Protein AF-A0A2Z6N8E3-F1 (afdb_monomer)

Sequence (234 aa):
MEIKRVQTLAFNQLKELPPQFIRSENEMPKNTKALEGVNVPIISLSQPHNLLVKKITQAASEWGFFVITDHNISPKLIQNLQDVGHEFFSLPQKEKEIYANDPSSGKFEGYGTKMTKNLEEKVEWLDYYFHLMSPPSKVDYEMWPKSPPSYREVVEEYNKEILSVLSNGKYKSVLHRSLVNKERKRMSWAVFITPPHEVVVGPLPQLVNDQNPARFSTKTYAEYRYRKFNKIPQ

Nearest PDB structures (foldseek):
  1gp4-assembly1_A  TM=8.091E-01  e=3.603E-14  Arabidopsis thaliana
  8x7d-assembly2_B  TM=8.117E-01  e=4.214E-08  Oryza sativa
  8cvd-assembly1_A  TM=7.728E-01  e=9.198E-07  Atropa belladonna
  8cvc-assembly1_A  TM=7.324E-01  e=2.158E-06  Atropa belladonna
  8cv9-assembly1_A  TM=7.263E-01  e=2.021E-06  Atropa belladonna

InterPro domains:
  IPR026992 Non-haem dioxygenase, N-terminal domain [PF14226] (40-146)
  IPR027443 Isopenicillin N synthase-like superfamily [G3DSA:2.60.120.330] (1-162)
  IPR027443 Isopenicillin N synthase-like superfamily [G3DSA:2.60.120.330] (163-232)
  IPR050295 Plant 2-oxoglutarate-dependent oxidoreductases [PTHR47991] (35-163)

Mean predicted aligned error: 9.45 Å

Radius of gyration: 20.99 Å; Cα contacts (8 Å, |Δi|>4): 208; chains: 1; bounding box: 50×50×55 Å

pLDDT: mean 77.93, std 15.19, range [36.28, 96.5]

Organism: Trifolium subterraneum (NCBI:txid3900)

Foldseek 3Di:
DDDDALVNVLVVPDPDDDPLQDDDPVPDCVPDDDDPPDDQAEAEPPDDPVVRVVSVLCSQQPPVDHHYPNPPDDPVVVVVVVVVVVVLVPDDPVVQCVFDADVPVPRQFGKAQANADDPVSRGHSDIDGDDDPDPCVSPDDPPDDDPDVCPVVVVVVVLPDDDCFQLLRSGDDDDDDDDDDSPDDDDDDDDDRADDQQDKTHHHPVNDDPVRHGPDDIDGNVVVVVCVRVVNDD

Structure (mmCIF, N/CA/C/O backbone):
data_AF-A0A2Z6N8E3-F1
#
_entry.id   AF-A0A2Z6N8E3-F1
#
loop_
_atom_site.group_PDB
_atom_site.id
_atom_site.type_symbol
_atom_site.label_atom_id
_atom_site.label_alt_id
_atom_site.label_comp_id
_atom_site.label_asym_id
_atom_site.label_entity_id
_atom_site.label_seq_id
_atom_site.pdbx_PDB_ins_code
_atom_site.Cartn_x
_atom_site.Cartn_y
_atom_site.Cartn_z
_atom_site.occupancy
_atom_site.B_iso_or_equiv
_atom_site.auth_seq_id
_atom_site.auth_comp_id
_atom_site.auth_asym_id
_atom_site.auth_atom_id
_atom_site.pdbx_PDB_model_num
ATOM 1 N N . MET A 1 1 ? -0.897 -9.035 -28.179 1.00 46.19 1 MET A N 1
ATOM 2 C CA . MET A 1 1 ? -0.197 -7.738 -28.303 1.00 46.19 1 MET A CA 1
ATOM 3 C C . MET A 1 1 ? 0.865 -7.708 -27.215 1.00 46.19 1 MET A C 1
ATOM 5 O O . MET A 1 1 ? 0.528 -8.008 -26.078 1.00 46.19 1 MET A O 1
ATOM 9 N N . GLU A 1 2 ? 2.129 -7.475 -27.561 1.00 58.03 2 GLU A N 1
ATOM 10 C CA . GLU A 1 2 ? 3.243 -7.482 -26.601 1.00 58.03 2 GLU A CA 1
ATOM 11 C C . GLU A 1 2 ? 3.040 -6.383 -25.542 1.00 58.03 2 GLU A C 1
ATOM 13 O O . GLU A 1 2 ? 2.781 -5.225 -25.884 1.00 58.03 2 GLU A O 1
ATOM 18 N N . ILE A 1 3 ? 3.095 -6.742 -24.256 1.00 64.69 3 ILE A N 1
ATOM 19 C CA . ILE A 1 3 ? 2.924 -5.788 -23.154 1.00 64.69 3 ILE A CA 1
ATOM 20 C C . ILE A 1 3 ? 4.196 -4.939 -23.069 1.00 64.69 3 ILE A C 1
ATOM 22 O O . ILE A 1 3 ? 5.238 -5.407 -22.619 1.00 64.69 3 ILE A O 1
ATOM 26 N N . LYS A 1 4 ? 4.121 -3.678 -23.502 1.00 81.94 4 LYS A N 1
ATOM 27 C CA . LYS A 1 4 ? 5.258 -2.750 -23.436 1.00 81.94 4 LYS A CA 1
ATOM 28 C C . LYS A 1 4 ? 5.356 -2.123 -22.046 1.00 81.94 4 LYS A C 1
ATOM 30 O O . LYS A 1 4 ? 4.419 -1.460 -21.607 1.00 81.94 4 LYS A O 1
ATOM 35 N N . ARG A 1 5 ? 6.503 -2.301 -21.386 1.00 90.94 5 ARG A N 1
ATOM 36 C CA . ARG A 1 5 ? 6.804 -1.708 -20.073 1.00 90.94 5 ARG A CA 1
ATOM 37 C C . ARG A 1 5 ? 6.962 -0.196 -20.171 1.00 90.94 5 ARG A C 1
ATOM 39 O O . ARG A 1 5 ? 7.578 0.313 -21.114 1.00 90.94 5 ARG A O 1
ATOM 46 N N . VAL A 1 6 ? 6.439 0.524 -19.183 1.00 91.12 6 VAL A N 1
ATOM 47 C CA . VAL A 1 6 ? 6.412 1.992 -19.186 1.00 91.12 6 VAL A CA 1
ATOM 48 C C . VAL A 1 6 ? 7.824 2.568 -19.131 1.00 91.12 6 VAL A C 1
ATOM 50 O O . VAL A 1 6 ? 8.114 3.544 -19.823 1.00 91.12 6 VAL A O 1
ATOM 53 N N . GLN A 1 7 ? 8.737 1.945 -18.383 1.00 89.69 7 GLN A N 1
ATOM 54 C CA . GLN A 1 7 ? 10.125 2.392 -18.327 1.00 89.69 7 GLN A CA 1
ATOM 55 C C . GLN A 1 7 ? 10.805 2.312 -19.705 1.00 89.69 7 GLN A C 1
ATOM 57 O O . GLN A 1 7 ? 11.473 3.263 -20.108 1.00 89.69 7 GLN A O 1
ATOM 62 N N . THR A 1 8 ? 10.595 1.228 -20.460 1.00 88.75 8 THR A N 1
ATOM 63 C CA . THR A 1 8 ? 11.123 1.067 -21.828 1.00 88.75 8 THR A CA 1
ATOM 64 C C . THR A 1 8 ? 10.523 2.094 -22.784 1.00 88.75 8 THR A C 1
ATOM 66 O O . THR A 1 8 ? 11.243 2.714 -23.564 1.00 88.75 8 THR A O 1
ATOM 69 N N . LEU A 1 9 ? 9.209 2.314 -22.696 1.00 89.00 9 LEU A N 1
ATOM 70 C CA . LEU A 1 9 ? 8.511 3.340 -23.468 1.00 89.00 9 LEU A CA 1
ATOM 71 C C . LEU A 1 9 ? 9.091 4.738 -23.203 1.00 89.00 9 LEU A C 1
ATOM 73 O O . LEU A 1 9 ? 9.364 5.474 -24.146 1.00 89.00 9 LEU A O 1
ATOM 77 N N . ALA A 1 10 ? 9.339 5.083 -21.939 1.00 86.75 10 ALA A N 1
ATOM 78 C CA . ALA A 1 10 ? 9.907 6.374 -21.563 1.00 86.75 10 ALA A CA 1
ATOM 79 C C . ALA A 1 10 ? 11.343 6.574 -22.085 1.00 86.75 10 ALA A C 1
ATOM 81 O O . ALA A 1 10 ? 11.691 7.675 -22.508 1.00 86.75 10 ALA A O 1
ATOM 82 N N . PHE A 1 11 ? 12.175 5.526 -22.081 1.00 82.56 11 PHE A N 1
ATOM 83 C CA . PHE A 1 11 ? 13.557 5.605 -22.569 1.00 82.56 11 PHE A CA 1
ATOM 84 C C . PHE A 1 11 ? 13.668 5.728 -24.092 1.00 82.56 11 PHE A C 1
ATO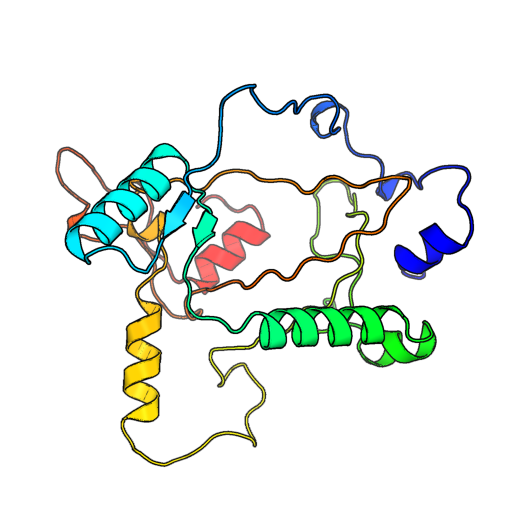M 86 O O . PHE A 1 11 ? 14.602 6.358 -24.582 1.00 82.56 11 PHE A O 1
ATOM 93 N N . ASN A 1 12 ? 12.695 5.208 -24.840 1.00 81.31 12 ASN A N 1
ATOM 94 C CA . ASN A 1 12 ? 12.674 5.273 -26.303 1.00 81.31 12 ASN A CA 1
ATOM 95 C C . ASN A 1 12 ? 12.207 6.635 -26.863 1.00 81.31 12 ASN A C 1
ATOM 97 O O . ASN A 1 12 ? 11.809 6.707 -28.022 1.00 81.31 12 ASN A O 1
ATOM 101 N N . GLN A 1 13 ? 12.244 7.705 -26.053 1.00 70.81 13 GLN A N 1
ATOM 102 C CA . GLN A 1 13 ? 11.929 9.090 -26.440 1.00 70.81 13 GLN A CA 1
ATOM 103 C C . GLN A 1 13 ? 10.622 9.223 -27.237 1.00 70.81 13 GLN A C 1
ATOM 105 O O . GLN A 1 13 ? 10.587 9.736 -28.358 1.00 70.81 13 GLN A O 1
ATOM 110 N N . LEU A 1 14 ? 9.522 8.747 -26.651 1.00 79.81 14 LEU A N 1
ATOM 111 C CA . LEU A 1 14 ? 8.193 8.915 -27.233 1.00 79.81 14 LEU A CA 1
ATOM 112 C C . LEU A 1 14 ? 7.897 10.391 -27.531 1.00 79.81 14 LEU A C 1
ATOM 114 O O . LEU A 1 14 ? 7.975 11.237 -26.642 1.00 79.81 14 LEU A O 1
ATOM 118 N N . LYS A 1 15 ? 7.491 10.676 -28.774 1.00 82.75 15 LYS A N 1
ATOM 119 C CA . LYS A 1 15 ? 6.994 12.002 -29.173 1.00 82.75 15 LYS A CA 1
ATOM 120 C C . LYS A 1 15 ? 5.613 12.289 -28.582 1.00 82.75 15 LYS A C 1
ATOM 122 O O . LYS A 1 15 ? 5.339 13.413 -28.179 1.00 82.75 15 LYS A O 1
ATOM 127 N N . GLU A 1 16 ? 4.769 11.262 -28.499 1.00 85.88 16 GLU A N 1
ATOM 128 C CA . GLU A 1 16 ? 3.404 11.343 -27.981 1.00 85.88 16 GLU A CA 1
ATOM 129 C C . GLU A 1 16 ? 3.084 10.143 -27.084 1.00 85.88 16 GLU A C 1
ATOM 131 O O . GLU A 1 16 ? 3.624 9.047 -27.261 1.00 85.88 16 GLU A O 1
ATOM 136 N N . LEU A 1 17 ? 2.201 10.357 -26.104 1.00 86.12 17 LEU A N 1
ATOM 137 C CA . LEU A 1 17 ? 1.727 9.288 -25.229 1.00 86.12 17 LEU A CA 1
ATOM 138 C C . LEU A 1 17 ? 0.749 8.383 -25.986 1.00 86.12 17 LEU A C 1
ATOM 140 O O . LEU A 1 17 ? -0.211 8.889 -26.568 1.00 86.12 17 LEU A O 1
ATOM 144 N N . PRO A 1 18 ? 0.917 7.052 -25.923 1.00 88.06 18 PRO A N 1
ATOM 145 C CA . PRO A 1 18 ? -0.060 6.138 -26.495 1.00 88.06 18 PRO A CA 1
ATOM 146 C C . PRO A 1 18 ? -1.473 6.341 -25.893 1.00 88.06 18 PRO A C 1
ATOM 148 O O . PRO A 1 18 ? -1.584 6.584 -24.683 1.00 88.06 18 PRO A O 1
ATOM 151 N N . PRO A 1 19 ? -2.562 6.208 -26.682 1.00 87.62 19 PRO A N 1
ATOM 152 C CA . PRO A 1 19 ? -3.928 6.547 -26.256 1.00 87.62 19 PRO A CA 1
ATOM 153 C C . PRO A 1 19 ? -4.421 5.841 -24.987 1.00 87.62 19 PRO A C 1
ATOM 155 O O . PRO A 1 19 ? -5.251 6.379 -24.250 1.00 87.62 19 PRO A O 1
ATOM 158 N N . GLN A 1 20 ? -3.902 4.647 -24.698 1.00 85.12 20 GLN A N 1
ATOM 159 C CA . GLN A 1 20 ? -4.238 3.879 -23.501 1.00 85.12 20 GLN A CA 1
ATOM 160 C C . GLN A 1 20 ? -3.760 4.531 -22.190 1.00 85.12 20 GLN A C 1
ATOM 162 O O . GLN A 1 20 ? -4.279 4.198 -21.128 1.00 85.12 20 GLN A O 1
ATOM 167 N N . PHE A 1 21 ? -2.813 5.475 -22.247 1.00 86.31 21 PHE A N 1
ATOM 168 C CA . PHE A 1 21 ? -2.332 6.229 -21.080 1.00 86.31 21 PHE A CA 1
ATOM 169 C C . PHE A 1 21 ? -3.010 7.599 -20.925 1.00 86.31 21 PHE A C 1
ATOM 171 O O . PHE A 1 21 ? -2.869 8.246 -19.887 1.00 86.31 21 PHE A O 1
ATOM 178 N N . ILE A 1 22 ? -3.748 8.056 -21.942 1.00 86.69 22 ILE A N 1
ATOM 179 C CA . ILE A 1 22 ? -4.433 9.352 -21.928 1.00 86.69 22 ILE A CA 1
ATOM 180 C C . ILE A 1 22 ? -5.745 9.211 -21.150 1.00 86.69 22 ILE A C 1
ATOM 182 O O . ILE A 1 22 ? -6.654 8.502 -21.586 1.00 86.69 22 ILE A O 1
ATOM 186 N N . ARG A 1 23 ? -5.833 9.876 -19.993 1.00 82.00 23 ARG A N 1
ATOM 187 C CA . ARG A 1 23 ? -7.021 9.890 -19.122 1.00 82.00 23 ARG A CA 1
ATOM 188 C C . ARG A 1 23 ? -8.091 10.858 -19.635 1.00 82.00 23 ARG A C 1
ATOM 190 O O . ARG A 1 23 ? -7.772 11.785 -20.377 1.00 82.00 23 ARG A O 1
ATOM 197 N N . SER A 1 24 ? -9.339 10.639 -19.220 1.00 79.81 24 SER A N 1
ATOM 198 C CA . SER A 1 24 ? -10.453 11.556 -19.496 1.00 79.81 24 SER A CA 1
ATOM 199 C C . SER A 1 24 ? -10.198 12.942 -18.885 1.00 79.81 24 SER A C 1
ATOM 201 O O . SER A 1 24 ? -9.437 13.069 -17.923 1.00 79.81 24 SER A O 1
ATOM 203 N N . GLU A 1 25 ? -10.842 13.989 -19.410 1.00 79.88 25 GLU A N 1
ATOM 204 C CA . GLU A 1 25 ? -10.638 15.372 -18.943 1.00 79.88 25 GLU A CA 1
ATOM 205 C C . GLU A 1 25 ? -10.852 15.533 -17.430 1.00 79.88 25 GLU A C 1
ATOM 207 O O . GLU A 1 25 ? -10.070 16.206 -16.758 1.00 79.88 25 GLU A O 1
ATOM 212 N N . ASN A 1 26 ? -11.851 14.842 -16.874 1.00 72.56 26 ASN A N 1
ATOM 213 C CA . ASN A 1 26 ? -12.184 14.884 -15.447 1.00 72.56 26 ASN A CA 1
ATOM 214 C C . ASN A 1 26 ? -11.105 14.240 -14.556 1.00 72.56 26 ASN A C 1
ATOM 216 O O . ASN A 1 26 ? -10.940 14.618 -13.394 1.00 72.56 26 ASN A O 1
ATOM 220 N N . GLU A 1 27 ? -10.333 13.298 -15.094 1.00 71.00 27 GLU A N 1
ATOM 221 C CA . GLU A 1 27 ? -9.252 12.612 -14.383 1.00 71.00 27 GLU A CA 1
ATOM 222 C C . GLU A 1 27 ? -7.886 13.294 -14.563 1.00 71.00 27 GLU A C 1
ATOM 224 O O . GLU A 1 27 ? -6.933 12.964 -13.846 1.00 71.00 27 GLU A O 1
ATOM 229 N N . MET A 1 28 ? -7.771 14.264 -15.479 1.00 71.50 28 MET A N 1
ATOM 230 C CA . MET A 1 28 ? -6.510 14.954 -15.731 1.00 71.50 28 MET A CA 1
ATOM 231 C C . MET A 1 28 ? -6.030 15.749 -14.497 1.00 71.50 28 MET A C 1
ATOM 233 O O . MET A 1 28 ? -6.831 16.380 -13.803 1.00 71.50 28 MET A O 1
ATOM 237 N N . PRO A 1 29 ? -4.704 15.811 -14.240 1.00 65.06 29 PRO A N 1
ATOM 238 C CA . PRO A 1 29 ? -4.133 16.474 -13.057 1.00 65.06 29 PRO A CA 1
ATOM 239 C C . PRO A 1 29 ? -4.477 17.959 -12.906 1.00 65.06 29 PRO A C 1
ATOM 241 O O . PRO A 1 29 ? -4.420 18.490 -11.797 1.00 65.06 29 PRO A O 1
ATOM 244 N N . LYS A 1 30 ? -4.833 18.620 -14.017 1.00 65.31 30 LYS A N 1
ATOM 245 C CA . LYS A 1 30 ? -5.139 20.057 -14.114 1.00 65.31 30 LYS A CA 1
ATOM 246 C C . LYS A 1 30 ? -6.249 20.497 -13.145 1.00 65.31 30 LYS A C 1
ATOM 248 O O . LYS A 1 30 ? -6.291 21.663 -12.769 1.00 65.31 30 LYS A O 1
ATOM 253 N N . ASN A 1 31 ? -7.077 19.552 -12.698 1.00 55.41 31 ASN A N 1
ATOM 254 C CA . ASN A 1 31 ? -8.226 19.780 -11.822 1.00 55.41 31 ASN A CA 1
ATOM 255 C C . ASN A 1 31 ? -7.915 19.583 -10.324 1.00 55.41 31 ASN A C 1
ATOM 257 O O . ASN A 1 31 ? -8.825 19.577 -9.502 1.00 55.41 31 ASN A O 1
ATOM 261 N N . THR A 1 32 ? -6.646 19.401 -9.946 1.00 62.72 32 THR A N 1
ATOM 262 C CA . THR A 1 32 ? -6.229 19.172 -8.551 1.00 62.72 32 THR A CA 1
ATOM 263 C C . THR A 1 32 ? -5.094 20.117 -8.181 1.00 62.72 32 THR A C 1
ATOM 265 O O . THR A 1 32 ? -3.927 19.823 -8.430 1.00 62.72 32 THR A O 1
ATOM 268 N N . LYS A 1 33 ? -5.434 21.263 -7.585 1.00 67.75 33 LYS A N 1
ATOM 269 C CA . LYS A 1 33 ? -4.467 22.135 -6.906 1.00 67.75 33 LYS A CA 1
ATOM 270 C C . LYS A 1 33 ? -4.522 21.861 -5.409 1.00 67.75 33 LYS A C 1
ATOM 272 O O . LYS A 1 33 ? -5.608 21.696 -4.857 1.00 67.75 33 LYS A O 1
ATOM 277 N N . ALA A 1 34 ? -3.357 21.793 -4.769 1.00 74.06 34 ALA A N 1
ATOM 278 C CA . ALA A 1 34 ? -3.298 21.794 -3.315 1.00 74.06 34 ALA A CA 1
ATOM 279 C C . ALA A 1 34 ? -3.916 23.102 -2.799 1.00 74.06 34 ALA A C 1
ATOM 281 O O . ALA A 1 34 ? -3.695 24.162 -3.386 1.00 74.06 34 ALA A O 1
ATOM 282 N N . LEU A 1 35 ? -4.707 23.012 -1.734 1.00 79.31 35 LEU A N 1
ATOM 283 C CA . LEU A 1 35 ? -5.229 24.191 -1.058 1.00 79.31 35 LEU A CA 1
ATOM 284 C C . LEU A 1 35 ? -4.086 24.824 -0.262 1.00 79.31 35 LEU A C 1
ATOM 286 O O . LEU A 1 35 ? -3.443 24.151 0.545 1.00 79.31 35 LEU A O 1
ATOM 290 N N . GLU A 1 36 ? -3.810 26.102 -0.507 1.00 83.44 36 GLU A N 1
ATOM 291 C CA . GLU A 1 36 ? -2.764 26.817 0.224 1.00 83.44 36 GLU A CA 1
ATOM 292 C C . GLU A 1 36 ? -3.061 26.830 1.729 1.00 83.44 36 GLU A C 1
ATOM 294 O O . GLU A 1 36 ? -4.202 26.991 2.157 1.00 83.44 36 GLU A O 1
ATOM 299 N N . GLY A 1 37 ? -2.025 26.608 2.541 1.00 83.50 37 GLY A N 1
ATOM 300 C CA . GLY A 1 37 ? -2.133 26.555 4.003 1.00 83.50 37 GLY A CA 1
ATOM 301 C C . GLY A 1 37 ? -2.760 25.274 4.572 1.00 83.50 37 GLY A C 1
ATOM 302 O O . GLY A 1 37 ? -2.740 25.080 5.786 1.00 83.50 37 GLY A O 1
ATOM 303 N N . VAL A 1 38 ? -3.269 24.372 3.730 1.00 85.25 38 VAL A N 1
ATOM 304 C CA . VAL A 1 38 ? -3.907 23.121 4.158 1.00 85.25 38 VAL A CA 1
ATOM 305 C C . VAL A 1 38 ? -2.886 21.987 4.114 1.00 85.25 38 VAL A C 1
ATOM 307 O O . VAL A 1 38 ? -2.550 21.472 3.049 1.00 85.25 38 VAL A O 1
ATOM 310 N N . ASN A 1 39 ? -2.404 21.578 5.288 1.00 87.56 39 ASN A N 1
ATOM 311 C CA . ASN A 1 39 ? -1.448 20.482 5.429 1.00 87.56 39 ASN A CA 1
ATOM 312 C C . ASN A 1 39 ? -2.099 19.256 6.063 1.00 87.56 39 ASN A C 1
ATOM 314 O O . ASN A 1 39 ? -2.886 19.363 7.002 1.00 87.56 39 ASN A O 1
ATOM 318 N N . VAL A 1 40 ? -1.717 18.083 5.564 1.00 91.06 40 VAL A N 1
ATOM 319 C CA . VAL A 1 40 ? -2.088 16.799 6.160 1.00 91.06 40 VAL A CA 1
ATOM 320 C C . VAL A 1 40 ? -1.540 16.732 7.599 1.00 91.06 40 VAL A C 1
ATOM 322 O O . VAL A 1 40 ? -0.402 17.158 7.819 1.00 91.06 40 VAL A O 1
ATOM 325 N N . PRO A 1 41 ? -2.295 16.197 8.579 1.00 95.25 41 PRO A N 1
ATOM 326 C CA . PRO A 1 41 ? -1.827 16.090 9.960 1.00 95.25 41 PRO A CA 1
ATOM 327 C C . PRO A 1 41 ? -0.490 15.344 10.082 1.00 95.25 41 PRO A C 1
ATOM 329 O O . PRO A 1 41 ? -0.323 14.281 9.486 1.00 95.25 41 PRO A O 1
ATOM 332 N N . ILE A 1 42 ? 0.436 15.874 10.889 1.00 96.25 42 ILE A N 1
ATOM 333 C CA . ILE A 1 42 ? 1.727 15.245 11.215 1.00 96.25 42 ILE A CA 1
ATOM 334 C C . ILE A 1 42 ? 1.686 14.773 12.671 1.00 96.25 42 ILE A C 1
ATOM 336 O O . ILE A 1 42 ? 1.401 15.555 13.581 1.00 96.25 42 ILE A O 1
ATOM 340 N N . ILE A 1 43 ? 1.945 13.486 12.898 1.00 96.19 43 ILE A N 1
ATOM 341 C CA . ILE A 1 43 ? 1.789 12.831 14.197 1.00 96.19 43 ILE A CA 1
ATOM 342 C C . ILE A 1 43 ? 3.086 12.107 14.566 1.00 96.19 43 ILE A C 1
ATOM 344 O O . ILE A 1 43 ? 3.499 11.168 13.896 1.00 96.19 43 ILE A O 1
ATOM 348 N N . SER A 1 44 ? 3.699 12.524 15.671 1.00 95.75 44 SER A N 1
ATOM 349 C CA . SER A 1 44 ? 4.859 11.853 16.264 1.00 95.75 44 SER A CA 1
ATOM 350 C C . SER A 1 44 ? 4.426 10.648 17.099 1.00 95.75 44 SER A C 1
ATOM 352 O O . SER A 1 44 ? 3.565 10.803 17.972 1.00 95.75 44 SER A O 1
ATOM 354 N N . LEU A 1 45 ? 5.038 9.476 16.879 1.00 91.31 45 LEU A N 1
ATOM 355 C CA . LEU A 1 45 ? 4.800 8.291 17.721 1.00 91.31 45 LEU A CA 1
ATOM 356 C C . LEU A 1 45 ? 5.440 8.396 19.112 1.00 91.31 45 LEU A C 1
ATOM 358 O O . LEU A 1 45 ? 5.073 7.632 19.998 1.00 91.31 45 LEU A O 1
ATOM 362 N N . SER A 1 46 ? 6.334 9.362 19.337 1.00 93.94 46 SER A N 1
ATOM 363 C CA . SER A 1 46 ? 6.963 9.602 20.645 1.00 93.94 46 SER A CA 1
ATOM 364 C C . SER A 1 46 ? 6.046 10.316 21.647 1.00 93.94 46 SER A C 1
ATOM 366 O O . SER A 1 46 ? 6.458 10.610 22.768 1.00 93.94 46 SER A O 1
ATOM 368 N N . GLN A 1 47 ? 4.810 10.647 21.261 1.00 93.69 47 GLN A N 1
ATOM 369 C CA . GLN A 1 47 ? 3.851 11.303 22.149 1.00 93.69 47 GLN A CA 1
ATOM 370 C C . GLN A 1 47 ? 3.275 10.342 23.202 1.00 93.69 47 GLN A C 1
ATOM 372 O O . GLN A 1 47 ? 3.169 9.141 22.951 1.00 93.69 47 GLN A O 1
ATOM 377 N N . PRO A 1 48 ? 2.808 10.863 24.355 1.00 96.50 48 PRO A N 1
ATOM 378 C CA . PRO A 1 48 ? 2.078 10.063 25.334 1.00 96.50 48 PRO A CA 1
ATOM 379 C C . PRO A 1 48 ? 0.877 9.343 24.709 1.00 96.50 48 PRO A C 1
ATOM 381 O O . PRO A 1 48 ? 0.156 9.920 23.891 1.00 96.50 48 PRO A O 1
ATOM 384 N N . HIS A 1 49 ? 0.636 8.097 25.125 1.00 91.81 49 HIS A N 1
ATOM 385 C CA . HIS A 1 49 ? -0.346 7.200 24.505 1.00 91.81 49 HIS A CA 1
ATOM 386 C C . HIS A 1 49 ? -1.747 7.820 24.358 1.00 91.81 49 HIS A C 1
ATOM 388 O O . HIS A 1 49 ? -2.347 7.768 23.287 1.00 91.81 49 HIS A O 1
ATOM 394 N N . ASN A 1 50 ? -2.255 8.474 25.405 1.00 94.12 50 ASN A N 1
ATOM 395 C CA . ASN A 1 50 ? -3.566 9.128 25.387 1.00 94.12 50 ASN A CA 1
ATOM 396 C C . ASN A 1 50 ? -3.665 10.240 24.324 1.00 94.12 50 ASN A C 1
ATOM 398 O O . ASN A 1 50 ? -4.689 10.376 23.650 1.00 94.12 50 ASN A O 1
ATOM 402 N N . LEU A 1 51 ? -2.601 11.026 24.152 1.00 94.00 51 LEU A N 1
ATOM 403 C CA . LEU A 1 51 ? -2.539 12.085 23.152 1.00 94.00 51 LEU A CA 1
ATOM 404 C C . LEU A 1 51 ? -2.398 11.506 21.742 1.00 94.00 51 LEU A C 1
ATOM 406 O O . LEU A 1 51 ? -3.055 11.990 20.819 1.00 94.00 51 LEU A O 1
ATOM 410 N N . LEU A 1 52 ? -1.589 10.455 21.593 1.00 92.31 52 LEU A N 1
ATOM 411 C CA . LEU A 1 52 ? -1.390 9.751 20.331 1.00 92.31 52 LEU A CA 1
ATOM 412 C C . LEU A 1 52 ? -2.711 9.174 19.806 1.00 92.31 52 LEU A C 1
ATOM 414 O O . LEU A 1 52 ? -3.104 9.477 18.679 1.00 92.31 52 LEU A O 1
ATOM 418 N N . VAL A 1 53 ? -3.444 8.431 20.645 1.00 92.56 53 VAL A N 1
ATOM 419 C CA . VAL A 1 53 ? -4.759 7.866 20.297 1.00 92.56 53 VAL A CA 1
ATOM 420 C C . VAL A 1 53 ? -5.731 8.968 19.877 1.00 92.56 53 VAL A C 1
ATOM 422 O O . VAL A 1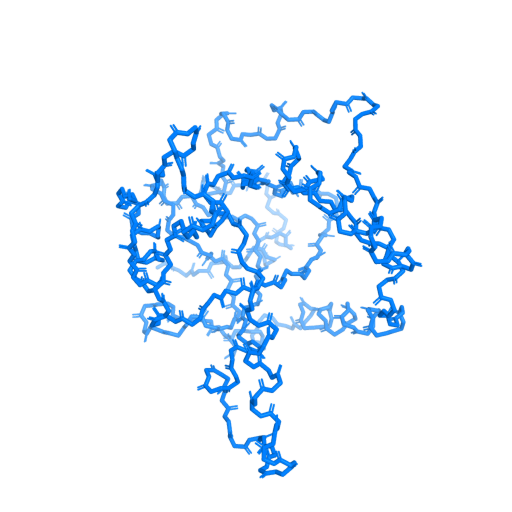 53 ? -6.401 8.836 18.851 1.00 92.56 53 VAL A O 1
ATOM 425 N N . LYS A 1 54 ? -5.779 10.088 20.612 1.00 93.81 54 LYS A N 1
ATOM 426 C CA . LYS A 1 54 ? -6.649 11.224 20.275 1.00 93.81 54 LYS A CA 1
ATOM 427 C C . LYS A 1 54 ? -6.306 11.820 18.905 1.00 93.81 54 LYS A C 1
ATOM 429 O O . LYS A 1 54 ? -7.209 12.018 18.095 1.00 93.81 54 LYS A O 1
ATOM 434 N N . LYS A 1 55 ? -5.023 12.078 18.627 1.00 94.38 55 LYS A N 1
ATOM 435 C CA . LYS A 1 55 ? -4.582 12.676 17.355 1.00 94.38 55 LYS A CA 1
ATOM 436 C C . LYS A 1 55 ? -4.793 11.749 16.164 1.00 94.38 55 LYS A C 1
ATOM 438 O O . LYS A 1 55 ? -5.266 12.214 15.131 1.00 94.38 55 LYS A O 1
ATOM 443 N N . ILE A 1 56 ? -4.493 10.457 16.310 1.00 92.25 56 ILE A N 1
ATOM 444 C CA . ILE A 1 56 ? -4.739 9.461 15.257 1.00 92.25 56 ILE A CA 1
ATOM 445 C C . ILE A 1 56 ? -6.236 9.361 14.976 1.00 92.25 56 ILE A C 1
ATOM 447 O O . ILE A 1 56 ? -6.638 9.441 13.819 1.00 92.25 56 ILE A O 1
ATOM 451 N N . THR A 1 57 ? -7.062 9.250 16.022 1.00 89.50 57 THR A N 1
ATOM 452 C CA . THR A 1 57 ? -8.525 9.181 15.880 1.00 89.50 57 THR A CA 1
ATOM 453 C C . THR A 1 57 ? -9.042 10.394 15.115 1.00 89.50 57 THR A C 1
ATOM 455 O O . THR A 1 57 ? -9.760 10.222 14.135 1.00 89.50 57 THR A O 1
ATOM 458 N N . GLN A 1 58 ? -8.630 11.602 15.517 1.00 93.19 58 GLN A N 1
ATOM 459 C CA . GLN A 1 58 ? -9.048 12.847 14.879 1.00 93.19 58 GLN A CA 1
ATOM 460 C C . GLN A 1 58 ? -8.612 12.910 13.409 1.00 93.19 58 GLN A C 1
ATOM 462 O O . GLN A 1 58 ? -9.438 13.153 12.530 1.00 93.19 58 GLN A O 1
ATOM 467 N N . ALA A 1 59 ? -7.338 12.637 13.115 1.00 93.06 59 ALA A N 1
ATOM 468 C CA . ALA A 1 59 ? -6.829 12.659 11.748 1.00 93.06 59 ALA A CA 1
ATOM 469 C C . ALA A 1 59 ? -7.515 11.606 10.861 1.00 93.06 59 ALA A C 1
ATOM 471 O O . ALA A 1 59 ? -7.939 11.912 9.748 1.00 93.06 59 ALA A O 1
ATOM 472 N N . ALA A 1 60 ? -7.706 10.383 11.360 1.00 88.94 60 ALA A N 1
ATOM 473 C CA . ALA A 1 60 ? -8.406 9.323 10.641 1.00 88.94 60 ALA A CA 1
ATOM 474 C C . ALA A 1 60 ? -9.889 9.659 10.390 1.00 88.94 60 ALA A C 1
ATOM 476 O O . ALA A 1 60 ? -10.421 9.330 9.327 1.00 88.94 60 ALA A O 1
ATOM 477 N N . SER A 1 61 ? -10.565 10.325 11.333 1.00 85.69 61 SER A N 1
ATOM 478 C CA . SER A 1 61 ? -11.975 10.713 11.188 1.00 85.69 61 SER A CA 1
ATOM 479 C C . SER A 1 61 ? -12.186 11.953 10.324 1.00 85.69 61 SER A C 1
ATOM 481 O O . SER A 1 61 ? -13.160 12.027 9.581 1.00 85.69 61 SER A O 1
ATOM 483 N N . GLU A 1 62 ? -11.298 12.941 10.400 1.00 89.94 62 GLU A N 1
ATOM 484 C CA . GLU A 1 62 ? -11.477 14.223 9.713 1.00 89.94 62 GLU A CA 1
ATOM 485 C C . GLU A 1 62 ? -10.857 14.211 8.317 1.00 89.94 62 GLU A C 1
ATOM 487 O O . GLU A 1 62 ? -11.497 14.667 7.365 1.00 89.94 62 GLU A O 1
ATOM 492 N N . TRP A 1 63 ? -9.665 13.624 8.187 1.00 89.19 63 TRP A N 1
ATOM 493 C CA . TRP A 1 63 ? -8.858 13.635 6.966 1.00 89.19 63 TRP A CA 1
ATOM 494 C C . TRP A 1 63 ? -8.814 12.284 6.261 1.00 89.19 63 TRP A C 1
ATOM 496 O O . TRP A 1 63 ? -8.819 12.234 5.035 1.00 89.19 63 TRP A O 1
ATOM 506 N N . GLY A 1 64 ? -8.739 11.185 7.016 1.00 82.88 64 GLY A N 1
ATOM 507 C CA . GLY A 1 64 ? -8.491 9.848 6.466 1.00 82.88 64 GLY A CA 1
ATOM 508 C C . GLY A 1 64 ? -7.047 9.613 5.997 1.00 82.88 64 GLY A C 1
ATOM 509 O O . GLY A 1 64 ? -6.753 8.542 5.475 1.00 82.88 64 GLY A O 1
ATOM 510 N N . PHE A 1 65 ? -6.152 10.593 6.184 1.00 86.69 65 PHE A N 1
ATOM 511 C CA . PHE A 1 65 ? -4.710 10.532 5.918 1.00 86.69 65 PHE A CA 1
ATOM 512 C C . PHE A 1 65 ? -3.944 11.337 6.973 1.00 86.69 65 PHE A C 1
ATOM 514 O O . PHE A 1 65 ? -4.438 12.351 7.465 1.00 86.69 65 PHE A O 1
ATOM 521 N N . PHE A 1 66 ? -2.728 10.898 7.289 1.00 93.38 66 PHE A N 1
ATOM 522 C CA . PHE A 1 66 ? -1.778 11.593 8.161 1.00 93.38 66 PHE A CA 1
ATOM 523 C C . PHE A 1 66 ? -0.343 11.138 7.856 1.00 93.38 66 PHE A C 1
ATOM 525 O O . PHE A 1 66 ? -0.133 10.083 7.257 1.00 93.38 66 PHE A O 1
ATOM 532 N N . VAL A 1 67 ? 0.641 11.939 8.260 1.00 92.94 67 VAL A N 1
ATOM 533 C CA . VAL A 1 67 ? 2.073 11.615 8.211 1.00 92.94 67 VAL A CA 1
ATOM 534 C C . VAL A 1 67 ? 2.531 11.218 9.608 1.00 92.94 67 VAL A C 1
ATOM 536 O O . VAL A 1 67 ? 2.183 11.881 10.584 1.00 92.94 67 VAL A O 1
ATOM 539 N N . ILE A 1 68 ? 3.326 10.154 9.704 1.00 92.56 68 ILE A N 1
ATOM 540 C CA . ILE A 1 68 ? 3.921 9.708 10.964 1.00 92.56 68 ILE A CA 1
ATOM 541 C C . ILE A 1 68 ? 5.385 10.158 11.038 1.00 92.56 68 ILE A C 1
ATOM 543 O O . ILE A 1 68 ? 6.133 9.965 10.080 1.00 92.56 68 ILE A O 1
ATOM 547 N N . THR A 1 69 ? 5.803 10.703 12.182 1.00 93.25 69 THR A N 1
ATOM 548 C CA . THR A 1 69 ? 7.212 10.963 12.529 1.00 93.25 69 THR A CA 1
ATOM 549 C C . THR A 1 69 ? 7.624 10.161 13.757 1.00 93.25 69 THR A C 1
ATOM 551 O O . THR A 1 69 ? 6.781 9.595 14.456 1.00 93.25 69 THR A O 1
ATOM 554 N N . ASP A 1 70 ? 8.931 10.099 14.019 1.00 91.62 70 ASP A N 1
ATOM 555 C CA . ASP A 1 70 ? 9.494 9.423 15.196 1.00 91.62 70 ASP A CA 1
ATOM 556 C C . ASP A 1 70 ? 9.064 7.950 15.297 1.00 91.62 70 ASP A C 1
ATOM 558 O O . ASP A 1 70 ? 8.863 7.392 16.370 1.00 91.62 70 ASP A O 1
ATOM 562 N N . HIS A 1 71 ? 8.915 7.302 14.140 1.00 89.44 71 HIS A N 1
ATOM 563 C CA . HIS A 1 71 ? 8.484 5.909 14.020 1.00 89.44 71 HIS A CA 1
ATOM 564 C C . HIS A 1 71 ? 9.587 4.894 14.363 1.00 89.44 71 HIS A C 1
ATOM 566 O O . HIS A 1 71 ? 9.381 3.694 14.213 1.00 89.44 71 HIS A O 1
ATOM 572 N N . ASN A 1 72 ? 10.767 5.359 14.788 1.00 84.69 72 ASN A N 1
ATOM 573 C CA . ASN A 1 72 ? 11.920 4.540 15.186 1.00 84.69 72 ASN A CA 1
ATOM 574 C C . ASN A 1 72 ? 12.435 3.557 14.115 1.00 84.69 72 ASN A C 1
ATOM 576 O O . ASN A 1 72 ? 13.186 2.634 14.422 1.00 84.69 72 ASN A O 1
ATOM 580 N N . ILE A 1 73 ? 12.090 3.775 12.840 1.00 79.31 73 ILE A N 1
ATOM 581 C CA . ILE A 1 73 ? 12.683 3.024 11.725 1.00 79.31 73 ILE A CA 1
ATOM 582 C C . ILE A 1 73 ? 13.989 3.717 11.360 1.00 79.31 73 ILE A C 1
ATOM 584 O O . ILE A 1 73 ? 13.996 4.914 11.070 1.00 79.31 73 ILE A O 1
ATOM 588 N N . SER A 1 74 ? 15.084 2.957 11.367 1.00 87.88 74 SER A N 1
ATOM 589 C CA . SER A 1 74 ? 16.410 3.473 11.035 1.00 87.88 74 SER A CA 1
ATOM 590 C C . SER A 1 74 ? 16.409 4.164 9.663 1.00 87.88 74 SER A C 1
ATOM 592 O O . SER A 1 74 ? 16.048 3.529 8.667 1.00 87.88 74 SER A O 1
ATOM 594 N N . PRO A 1 75 ? 16.885 5.420 9.564 1.00 84.38 75 PRO A N 1
ATOM 595 C CA . PRO A 1 75 ? 17.061 6.088 8.278 1.00 84.38 75 PRO A CA 1
ATOM 596 C C . PRO A 1 75 ? 17.962 5.295 7.325 1.00 84.38 75 PRO A C 1
ATOM 598 O O . PRO A 1 75 ? 17.705 5.250 6.126 1.00 84.38 75 PRO A O 1
ATOM 601 N N . LYS A 1 76 ? 18.975 4.594 7.859 1.00 86.00 76 LYS A N 1
ATOM 602 C CA . LYS A 1 76 ? 19.856 3.733 7.060 1.00 86.00 76 LYS A CA 1
ATOM 603 C C . LYS A 1 76 ? 19.106 2.538 6.472 1.00 86.00 76 LYS A C 1
ATOM 605 O O . LYS A 1 76 ? 19.365 2.168 5.333 1.00 86.00 76 LYS A O 1
ATOM 610 N N . LEU A 1 77 ? 18.160 1.961 7.214 1.00 78.75 77 LEU A N 1
ATOM 611 C CA . LEU A 1 77 ? 17.323 0.873 6.706 1.00 78.75 77 LEU A CA 1
ATOM 612 C C . LEU A 1 77 ? 16.395 1.358 5.583 1.00 78.75 77 LEU A C 1
ATOM 614 O O . LEU A 1 77 ? 16.275 0.682 4.566 1.00 78.75 77 LEU A O 1
ATOM 618 N N . ILE A 1 78 ? 15.787 2.540 5.740 1.00 79.62 78 ILE A N 1
ATOM 619 C CA . ILE A 1 78 ? 14.952 3.155 4.696 1.00 79.62 78 ILE A CA 1
ATOM 620 C C . ILE A 1 78 ? 15.785 3.430 3.441 1.00 79.62 78 ILE A C 1
ATOM 622 O O . ILE A 1 78 ? 15.344 3.096 2.345 1.00 79.62 78 ILE A O 1
ATOM 626 N N . GLN A 1 79 ? 16.994 3.977 3.598 1.00 86.25 79 GLN A N 1
ATOM 627 C CA . GLN A 1 79 ? 17.895 4.222 2.473 1.00 86.25 79 GLN A CA 1
ATOM 628 C C . GLN A 1 79 ? 18.254 2.919 1.754 1.00 86.25 79 GLN A C 1
ATOM 630 O O . GLN A 1 79 ? 18.089 2.831 0.546 1.00 86.25 79 GLN A O 1
ATOM 635 N N . ASN A 1 80 ? 18.641 1.875 2.491 1.00 78.31 80 ASN A N 1
ATOM 636 C CA . ASN A 1 80 ? 18.966 0.583 1.887 1.00 78.31 80 ASN A CA 1
ATOM 637 C C . ASN A 1 80 ? 17.769 -0.014 1.118 1.00 78.31 80 ASN A C 1
ATOM 639 O O . ASN A 1 80 ? 17.958 -0.567 0.041 1.00 78.31 80 ASN A O 1
ATOM 643 N N . LEU A 1 81 ? 16.539 0.110 1.641 1.00 79.12 81 LEU A N 1
ATOM 644 C CA . LEU A 1 81 ? 15.323 -0.322 0.936 1.00 79.12 81 LEU A CA 1
ATOM 645 C C . LEU A 1 81 ? 15.124 0.444 -0.381 1.00 79.12 81 LEU A C 1
ATOM 647 O O . LEU A 1 81 ? 14.699 -0.135 -1.383 1.00 79.12 81 LEU A O 1
ATOM 651 N N . GLN A 1 82 ? 15.421 1.744 -0.377 1.00 86.00 82 GLN A N 1
ATOM 652 C CA . GLN A 1 82 ? 15.361 2.566 -1.580 1.00 86.00 82 GLN A CA 1
ATOM 653 C C . GLN A 1 82 ? 16.422 2.139 -2.592 1.00 86.00 82 GLN A C 1
ATOM 655 O O . GLN A 1 82 ? 16.094 1.943 -3.763 1.00 86.00 82 GLN A O 1
ATOM 660 N N . ASP A 1 83 ? 17.657 1.939 -2.131 1.00 85.38 83 ASP A N 1
ATOM 661 C CA . ASP A 1 83 ? 18.802 1.557 -2.956 1.00 85.38 83 ASP A CA 1
ATOM 662 C C . ASP A 1 83 ? 18.531 0.237 -3.694 1.00 85.38 83 ASP A C 1
ATOM 664 O O . ASP A 1 83 ? 18.590 0.210 -4.922 1.00 85.38 83 ASP A O 1
ATOM 668 N N . VAL A 1 84 ? 18.094 -0.821 -2.996 1.00 83.69 84 VAL A N 1
ATOM 669 C CA . VAL A 1 84 ? 17.818 -2.125 -3.639 1.00 83.69 84 VAL A CA 1
ATOM 670 C C . VAL A 1 84 ? 16.666 -2.066 -4.648 1.00 83.69 84 VAL A C 1
ATOM 672 O O . VAL A 1 84 ? 16.685 -2.756 -5.668 1.00 83.69 84 VAL A O 1
ATOM 675 N N . GLY A 1 85 ? 15.657 -1.219 -4.412 1.00 82.94 85 GLY A N 1
ATOM 676 C CA . GLY A 1 85 ? 14.596 -0.996 -5.395 1.00 82.94 85 GLY A CA 1
ATOM 677 C C . GLY A 1 85 ? 15.121 -0.259 -6.628 1.00 82.94 85 GLY A C 1
ATOM 678 O O . GLY A 1 85 ? 14.825 -0.648 -7.759 1.00 82.94 85 GLY A O 1
ATOM 679 N N . HIS A 1 86 ? 15.949 0.768 -6.432 1.00 89.31 86 HIS A N 1
ATOM 680 C CA . HIS A 1 86 ? 16.608 1.471 -7.531 1.00 89.31 86 HIS A CA 1
ATOM 681 C C . HIS A 1 86 ? 17.516 0.550 -8.349 1.00 89.31 86 HIS A C 1
ATOM 683 O O . HIS A 1 86 ? 17.469 0.609 -9.580 1.00 89.31 86 HIS A O 1
ATOM 689 N N . GLU A 1 87 ? 18.278 -0.321 -7.692 1.00 89.75 87 GLU A N 1
ATOM 690 C CA . GLU A 1 87 ? 19.116 -1.335 -8.331 1.00 89.75 87 GLU A CA 1
ATOM 691 C C . GLU A 1 87 ? 18.276 -2.285 -9.192 1.00 89.75 87 GLU A C 1
ATOM 693 O O . GLU A 1 87 ? 18.530 -2.390 -10.393 1.00 89.75 87 GLU A O 1
ATOM 698 N N . PHE A 1 88 ? 17.210 -2.882 -8.640 1.00 90.88 88 PHE A N 1
ATOM 699 C CA . PHE A 1 88 ? 16.328 -3.783 -9.392 1.00 90.88 88 PHE A CA 1
ATOM 700 C C . PHE A 1 88 ? 15.753 -3.122 -10.652 1.00 90.88 88 PHE A C 1
ATOM 702 O O . PHE A 1 88 ? 15.815 -3.679 -11.748 1.00 90.88 88 PHE A O 1
ATOM 709 N N . PHE A 1 89 ? 15.211 -1.906 -10.530 1.00 90.81 89 PHE A N 1
ATOM 710 C CA . PHE A 1 89 ? 14.626 -1.201 -11.675 1.00 90.81 89 PHE A CA 1
ATOM 711 C C . PHE A 1 89 ? 15.673 -0.656 -12.660 1.00 90.81 89 PHE A C 1
ATOM 713 O O . PHE A 1 89 ? 15.292 -0.189 -13.737 1.00 90.81 89 PHE A O 1
ATOM 720 N N . SER A 1 90 ? 16.963 -0.718 -12.326 1.00 91.56 90 SER A N 1
ATOM 721 C CA . SER A 1 90 ? 18.070 -0.367 -13.223 1.00 91.56 90 SER A CA 1
ATOM 722 C C . SER A 1 90 ? 18.625 -1.571 -13.993 1.00 91.56 90 SER A C 1
ATOM 724 O O . SER A 1 90 ? 19.374 -1.370 -14.948 1.00 91.56 90 SER A O 1
ATOM 726 N N . LEU A 1 91 ? 18.234 -2.801 -13.631 1.00 90.00 91 LEU A N 1
ATOM 727 C CA . LEU A 1 91 ? 18.622 -4.018 -14.348 1.00 90.00 91 LEU A CA 1
ATOM 728 C C . LEU A 1 91 ? 18.148 -4.005 -15.817 1.00 90.00 91 LEU A C 1
ATOM 730 O O . LEU A 1 91 ? 17.108 -3.408 -16.138 1.00 90.00 91 LEU A O 1
ATOM 734 N N . PRO A 1 92 ? 18.851 -4.717 -16.722 1.00 93.12 92 PRO A N 1
ATOM 735 C CA . PRO A 1 92 ? 18.393 -4.938 -18.088 1.00 93.12 92 PRO A CA 1
ATOM 736 C C . PRO A 1 92 ? 16.973 -5.509 -18.148 1.00 93.12 92 PRO A C 1
ATOM 738 O O . PRO A 1 92 ? 16.565 -6.327 -17.324 1.00 93.12 92 PRO A O 1
ATOM 741 N N . GLN A 1 93 ? 16.208 -5.120 -19.176 1.00 91.88 93 GLN A N 1
ATOM 742 C CA . GLN A 1 93 ? 14.798 -5.513 -19.288 1.00 91.88 93 GLN A CA 1
ATOM 743 C C . GLN A 1 93 ? 14.604 -7.033 -19.223 1.00 91.88 93 GLN A C 1
ATOM 745 O O . GLN A 1 93 ? 13.729 -7.501 -18.503 1.00 91.88 93 GLN A O 1
ATOM 750 N N . LYS A 1 94 ? 15.457 -7.796 -19.917 1.00 91.56 94 LYS A N 1
ATOM 751 C CA . LYS A 1 94 ? 15.397 -9.265 -19.948 1.00 91.56 94 LYS A CA 1
ATOM 752 C C . LYS A 1 94 ? 15.513 -9.901 -18.558 1.00 91.56 94 LYS A C 1
ATOM 754 O O . LYS A 1 94 ? 14.862 -10.907 -18.319 1.00 91.56 94 LYS A O 1
ATOM 759 N N . GLU A 1 95 ? 16.289 -9.311 -17.651 1.00 90.19 95 GLU A N 1
ATOM 760 C CA . GLU A 1 95 ? 16.473 -9.829 -16.290 1.00 90.19 95 GLU A CA 1
ATOM 761 C C . GLU A 1 95 ? 15.247 -9.557 -15.413 1.00 90.19 95 GLU A C 1
ATOM 763 O O . GLU A 1 95 ? 14.812 -10.429 -14.665 1.00 90.19 95 GLU A O 1
ATOM 768 N N . LYS A 1 96 ? 14.618 -8.384 -15.561 1.00 92.62 96 LYS A N 1
ATOM 769 C CA . LYS A 1 96 ? 13.374 -8.061 -14.843 1.00 92.62 96 LYS A CA 1
ATOM 770 C C . LYS A 1 96 ? 12.195 -8.930 -15.295 1.00 92.62 96 LYS A C 1
ATOM 772 O O . LYS A 1 96 ? 11.357 -9.290 -14.472 1.00 92.62 96 LYS A O 1
ATOM 777 N N . GLU A 1 97 ? 12.125 -9.283 -16.583 1.00 92.62 97 GLU A N 1
ATOM 778 C CA . GLU A 1 97 ? 11.042 -10.118 -17.136 1.00 92.62 97 GLU A CA 1
ATOM 779 C C . GLU A 1 97 ? 11.019 -11.549 -16.574 1.00 92.62 97 GLU A C 1
ATOM 781 O O . GLU A 1 97 ? 9.963 -12.178 -16.579 1.00 92.62 97 GLU A O 1
ATOM 786 N N . ILE A 1 98 ? 12.124 -12.047 -16.007 1.00 90.56 98 ILE A N 1
ATOM 787 C CA . ILE A 1 98 ? 12.152 -13.339 -15.293 1.00 90.56 98 ILE A CA 1
ATOM 788 C C . ILE A 1 98 ? 11.137 -13.342 -14.135 1.00 90.56 98 ILE A C 1
ATOM 790 O O . ILE A 1 98 ? 10.508 -14.357 -13.837 1.00 90.56 98 ILE A O 1
ATOM 794 N N . TYR A 1 99 ? 10.917 -12.176 -13.525 1.00 88.81 99 TYR A N 1
ATOM 795 C CA . TYR A 1 99 ? 9.992 -11.986 -12.412 1.00 88.81 99 TYR A CA 1
ATOM 796 C C . TYR A 1 99 ? 8.604 -11.527 -12.857 1.00 88.81 99 TYR A C 1
ATOM 798 O O . TYR A 1 99 ? 7.812 -11.116 -12.011 1.00 88.81 99 TYR A O 1
ATOM 806 N N . ALA A 1 100 ? 8.287 -11.549 -14.155 1.00 91.75 100 ALA A N 1
ATOM 807 C CA . ALA A 1 100 ? 7.004 -11.062 -14.641 1.00 91.75 100 ALA A CA 1
ATOM 808 C C . ALA A 1 100 ? 5.834 -11.802 -13.977 1.00 91.75 100 ALA A C 1
ATOM 810 O O . ALA A 1 100 ? 5.838 -13.035 -13.837 1.00 91.75 100 ALA A O 1
ATOM 811 N N . ASN A 1 101 ? 4.834 -11.029 -13.558 1.00 89.88 101 ASN A N 1
ATOM 812 C CA . ASN A 1 101 ? 3.564 -11.583 -13.121 1.00 89.88 101 ASN A CA 1
ATOM 813 C C . ASN A 1 101 ? 2.731 -12.040 -14.327 1.00 89.88 101 ASN A C 1
ATOM 815 O O . ASN A 1 101 ? 2.918 -11.576 -15.452 1.00 89.88 101 ASN A O 1
ATOM 819 N N . ASP A 1 102 ? 1.805 -12.959 -14.079 1.00 86.50 102 ASP A N 1
ATOM 820 C CA . ASP A 1 102 ? 0.817 -13.401 -15.055 1.00 86.50 102 ASP A CA 1
ATOM 821 C C . ASP A 1 102 ? -0.546 -13.570 -14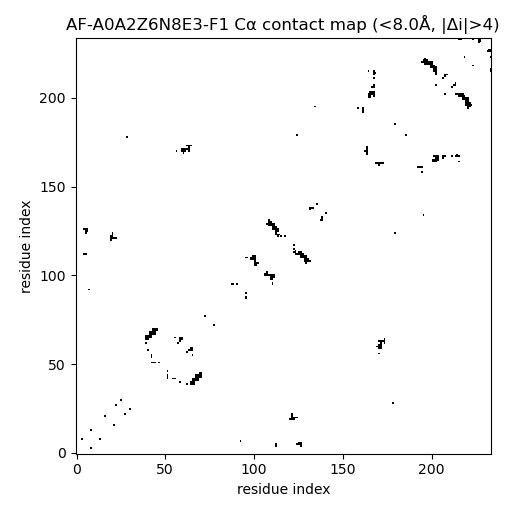.367 1.00 86.50 102 ASP A C 1
ATOM 823 O O . ASP A 1 102 ? -0.923 -14.660 -13.927 1.00 86.50 102 ASP A O 1
ATOM 827 N N . PRO A 1 103 ? -1.328 -12.481 -14.277 1.00 80.06 103 PRO A N 1
ATOM 828 C CA . PRO A 1 103 ? -2.659 -12.535 -13.692 1.00 80.06 103 PRO A CA 1
ATOM 829 C C . PRO A 1 103 ? -3.614 -13.501 -14.409 1.00 80.06 103 PRO A C 1
ATOM 831 O O . PRO A 1 103 ? -4.619 -13.884 -13.815 1.00 80.06 103 PRO A O 1
ATOM 834 N N . SER A 1 104 ? -3.345 -13.881 -15.668 1.00 79.50 104 SER A N 1
ATOM 835 C CA . SER A 1 104 ? -4.211 -14.792 -16.427 1.00 79.50 104 SER A CA 1
ATOM 836 C C . SER A 1 104 ? -4.060 -16.252 -15.997 1.00 79.50 104 SER A C 1
ATOM 838 O O . SER A 1 104 ? -5.047 -16.984 -16.005 1.00 79.50 104 SER A O 1
ATOM 840 N N . SER A 1 105 ? -2.871 -16.643 -15.529 1.00 81.31 105 SER A N 1
ATOM 841 C CA . SER A 1 105 ? -2.612 -17.941 -14.890 1.00 81.31 105 SER A CA 1
ATOM 842 C C . SER A 1 105 ? -2.784 -17.920 -13.367 1.00 81.31 105 SER A C 1
ATOM 844 O O . SER A 1 105 ? -2.593 -18.938 -12.709 1.00 81.31 105 SER A O 1
ATOM 846 N N . GLY A 1 106 ? -3.157 -16.773 -12.786 1.00 78.56 106 GLY A N 1
ATOM 847 C CA . GLY A 1 106 ? -3.296 -16.600 -11.338 1.00 78.56 106 GLY A CA 1
ATOM 848 C C . GLY A 1 106 ? -1.997 -16.225 -10.613 1.00 78.56 106 GLY A C 1
ATOM 849 O O . GLY A 1 106 ? -1.991 -16.125 -9.386 1.00 78.56 106 GLY A O 1
ATOM 850 N N . LYS A 1 107 ? -0.903 -15.962 -11.339 1.00 81.94 107 LYS A N 1
ATOM 851 C CA . LYS A 1 107 ? 0.362 -15.459 -10.784 1.00 81.94 107 LYS A CA 1
ATOM 852 C C . LYS A 1 107 ? 0.294 -13.937 -10.614 1.00 81.94 107 LYS A C 1
ATOM 854 O O . LYS A 1 107 ? 0.672 -13.184 -11.508 1.00 81.94 107 LYS A O 1
ATOM 859 N N . PHE A 1 108 ? -0.209 -13.464 -9.475 1.00 82.81 108 PHE A N 1
ATOM 860 C CA . PHE A 1 108 ? -0.425 -12.025 -9.238 1.00 82.81 108 PHE A CA 1
ATOM 861 C C . PHE A 1 108 ? 0.810 -11.268 -8.712 1.00 82.81 108 PHE A C 1
ATOM 863 O O . PHE A 1 108 ? 0.905 -10.053 -8.902 1.00 82.81 108 PHE A O 1
ATOM 870 N N . GLU A 1 109 ? 1.749 -11.963 -8.071 1.00 85.69 109 GLU A N 1
ATOM 871 C CA . GLU A 1 109 ? 3.009 -11.394 -7.577 1.00 85.69 109 GLU A CA 1
ATOM 872 C C . GLU A 1 109 ? 4.074 -11.323 -8.677 1.00 85.69 109 GLU A C 1
ATOM 874 O O . GLU A 1 109 ? 4.098 -12.144 -9.597 1.00 85.69 109 GLU A O 1
ATOM 879 N N . GLY A 1 110 ? 4.956 -10.331 -8.574 1.00 90.12 110 GLY A N 1
ATOM 880 C CA . GLY A 1 110 ? 6.071 -10.099 -9.484 1.00 90.12 110 GLY A CA 1
ATOM 881 C C . GLY A 1 110 ? 6.054 -8.728 -10.160 1.00 90.12 110 GLY A C 1
ATOM 882 O O . GLY A 1 110 ? 5.332 -7.804 -9.768 1.00 90.12 110 GLY A O 1
ATOM 883 N N . TYR A 1 111 ? 6.884 -8.612 -11.194 1.00 92.50 111 TYR A N 1
ATOM 884 C CA . TYR A 1 111 ? 7.090 -7.416 -11.999 1.00 92.50 111 TYR A CA 1
ATOM 885 C C . TYR A 1 111 ? 5.951 -7.205 -13.010 1.00 92.50 111 TYR A C 1
ATOM 887 O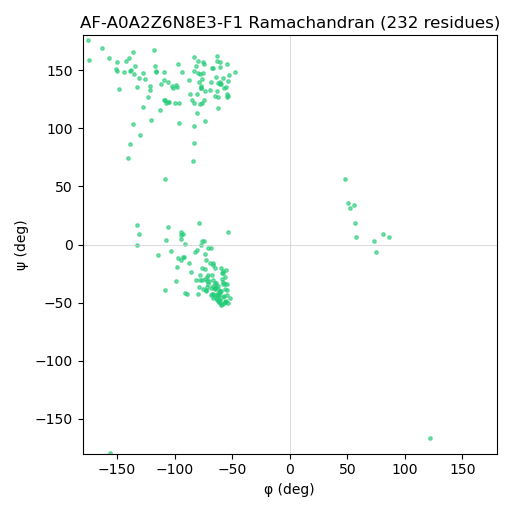 O . TYR A 1 111 ? 5.695 -8.022 -13.900 1.00 92.50 111 TYR A O 1
ATOM 895 N N . GLY A 1 112 ? 5.277 -6.065 -12.908 1.00 91.25 112 GLY A N 1
ATOM 896 C CA . GLY A 1 112 ? 4.072 -5.735 -13.662 1.00 91.25 112 GLY A CA 1
ATOM 897 C C . GLY A 1 112 ? 4.083 -4.310 -14.216 1.00 91.25 112 GLY A C 1
ATOM 898 O O . GLY A 1 112 ? 4.889 -3.470 -13.831 1.00 91.25 112 GLY A O 1
ATOM 899 N N . THR A 1 113 ? 3.174 -4.038 -15.153 1.00 88.19 113 THR A N 1
ATOM 900 C CA . THR A 1 113 ? 2.912 -2.685 -15.699 1.00 88.19 113 THR A CA 1
ATOM 901 C C . THR A 1 113 ? 1.407 -2.364 -15.755 1.00 88.19 113 THR A C 1
ATOM 903 O O . THR A 1 113 ? 0.986 -1.282 -16.146 1.00 88.19 113 THR A O 1
ATOM 906 N N . LYS A 1 114 ? 0.557 -3.315 -15.336 1.00 82.44 114 LYS A N 1
ATOM 907 C CA . LYS A 1 114 ? -0.903 -3.181 -15.304 1.00 82.44 114 LYS A CA 1
ATOM 908 C C . LYS A 1 114 ? -1.465 -3.726 -13.989 1.00 82.44 114 LYS A C 1
ATOM 910 O O . LYS A 1 114 ? -1.551 -4.936 -13.817 1.00 82.44 114 LYS A O 1
ATOM 915 N N . MET A 1 115 ? -1.838 -2.830 -13.074 1.00 67.44 115 MET A N 1
ATOM 916 C CA . MET A 1 115 ? -2.340 -3.188 -11.737 1.00 67.44 115 MET A CA 1
ATOM 917 C C . MET A 1 115 ? -3.830 -3.571 -11.738 1.00 67.44 115 MET A C 1
ATOM 919 O O . MET A 1 115 ? -4.256 -4.376 -10.912 1.00 67.44 115 MET A O 1
ATOM 923 N N . THR A 1 116 ? -4.643 -3.007 -12.641 1.00 59.19 116 THR A N 1
ATOM 924 C CA . THR A 1 116 ? -6.108 -3.182 -12.632 1.00 59.19 116 THR A CA 1
ATOM 925 C C . THR A 1 116 ? -6.721 -3.307 -14.031 1.00 59.19 116 THR A C 1
ATOM 927 O O . THR A 1 116 ? -6.171 -2.867 -15.044 1.00 59.19 116 THR A O 1
ATOM 930 N N . LYS A 1 117 ? -7.916 -3.911 -14.091 1.00 55.12 117 LYS A N 1
ATOM 931 C CA . LYS A 1 117 ? -8.849 -3.760 -15.215 1.00 55.12 117 LYS A CA 1
ATOM 932 C C . LYS A 1 117 ? -9.644 -2.467 -14.995 1.00 55.12 117 LYS A C 1
ATOM 934 O O . LYS A 1 117 ? -10.560 -2.441 -14.177 1.00 55.12 117 LYS A O 1
ATOM 939 N N . ASN A 1 118 ? -9.288 -1.390 -15.690 1.00 53.56 118 ASN A N 1
ATOM 940 C CA . ASN A 1 118 ? -10.154 -0.212 -15.783 1.00 53.56 118 ASN A CA 1
ATOM 941 C C . ASN A 1 118 ? -11.250 -0.470 -16.835 1.00 53.56 118 ASN A C 1
ATOM 943 O O . ASN A 1 118 ? -11.004 -1.180 -17.808 1.00 53.56 118 ASN A O 1
ATOM 947 N N . LEU A 1 119 ? -12.449 0.097 -16.637 1.00 50.94 119 LEU A N 1
ATOM 948 C CA . LEU A 1 119 ? -13.613 -0.092 -17.529 1.00 50.94 119 LEU A CA 1
ATOM 949 C C . LEU A 1 119 ? -13.341 0.348 -18.977 1.00 50.94 119 LEU A C 1
ATOM 951 O O . LEU A 1 119 ? -13.981 -0.145 -19.892 1.00 50.94 119 LEU A O 1
ATOM 955 N N . GLU A 1 120 ? -12.382 1.253 -19.168 1.00 59.00 120 GLU A N 1
ATOM 956 C CA . GLU A 1 120 ? -12.039 1.864 -20.456 1.00 59.00 120 GLU A CA 1
ATOM 957 C C . GLU A 1 120 ? -10.726 1.325 -21.047 1.00 59.00 120 GLU A C 1
ATOM 959 O O . GLU A 1 120 ? -10.106 1.982 -21.879 1.00 59.00 120 GLU A O 1
ATOM 964 N N . GLU A 1 121 ? -10.213 0.200 -20.534 1.00 65.88 121 GLU A N 1
ATOM 965 C CA . GLU A 1 121 ? -8.905 -0.369 -20.913 1.00 65.88 121 GLU A CA 1
ATOM 966 C C . GLU A 1 121 ? -7.697 0.570 -20.705 1.00 65.88 121 GLU A C 1
ATOM 968 O O . GLU A 1 121 ? -6.564 0.221 -21.043 1.00 65.88 121 GLU A O 1
ATOM 973 N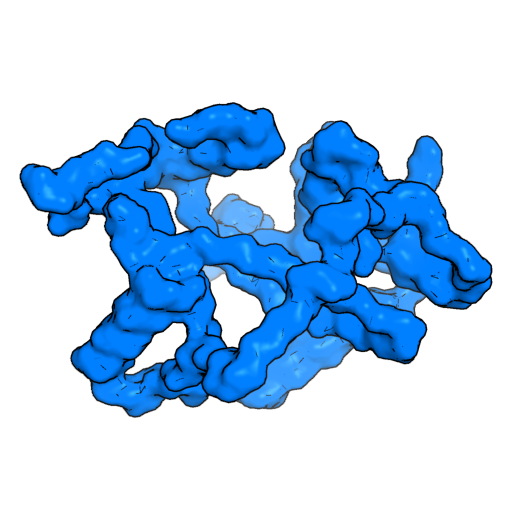 N . LYS A 1 122 ? -7.911 1.738 -20.085 1.00 74.94 122 LYS A N 1
ATOM 974 C CA . LYS A 1 122 ? -6.860 2.684 -19.711 1.00 74.94 122 LYS A CA 1
ATOM 975 C C . LYS A 1 122 ? -5.913 2.050 -18.708 1.00 74.94 122 LYS A C 1
ATOM 977 O O . LYS A 1 122 ? -6.344 1.398 -17.755 1.00 74.94 122 LYS A O 1
ATOM 982 N N . VAL A 1 123 ? -4.625 2.297 -18.891 1.00 80.88 123 VAL A N 1
ATOM 983 C CA . VAL A 1 123 ? -3.559 1.772 -18.035 1.00 80.88 123 VAL A CA 1
ATOM 984 C C . VAL A 1 123 ? -2.817 2.905 -17.342 1.00 80.88 123 VAL A C 1
ATOM 986 O O . VAL A 1 123 ? -2.825 4.063 -17.772 1.00 80.88 123 VAL A O 1
ATOM 989 N N . GLU A 1 124 ? -2.240 2.609 -16.188 1.00 85.50 124 GLU A N 1
ATOM 990 C CA . GLU A 1 124 ? -1.418 3.555 -15.450 1.00 85.50 124 GLU A CA 1
ATOM 991 C C . GLU A 1 124 ? -0.039 3.714 -16.107 1.00 85.50 124 GLU A C 1
ATOM 993 O O . GLU A 1 124 ? 0.517 2.775 -16.666 1.00 85.50 124 GLU A O 1
ATOM 998 N N . TRP A 1 125 ? 0.540 4.913 -16.016 1.00 89.00 125 TRP A N 1
ATOM 999 C CA . TRP A 1 125 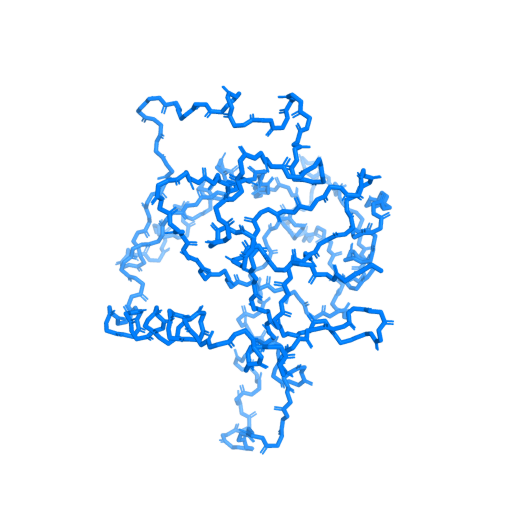? 1.926 5.155 -16.423 1.00 89.00 125 TRP A CA 1
ATOM 1000 C C . TRP A 1 125 ? 2.871 4.786 -15.273 1.00 89.00 125 TRP A C 1
ATOM 1002 O O . TRP A 1 125 ? 3.411 5.654 -14.585 1.00 89.00 125 TRP A O 1
ATOM 1012 N N . LEU A 1 126 ? 3.003 3.485 -15.015 1.00 91.19 126 LEU A N 1
ATOM 1013 C CA . LEU A 1 126 ? 3.875 2.934 -13.984 1.00 91.19 126 LEU A CA 1
ATOM 1014 C C . LEU A 1 126 ? 4.360 1.535 -14.361 1.00 91.19 126 LEU A C 1
ATOM 1016 O O . LEU A 1 126 ? 3.648 0.771 -15.003 1.00 91.19 126 LEU A O 1
ATOM 1020 N N . ASP A 1 127 ? 5.543 1.187 -13.874 1.00 92.38 127 ASP A N 1
ATOM 1021 C CA . ASP A 1 127 ? 5.935 -0.203 -13.674 1.00 92.38 127 ASP A CA 1
ATOM 1022 C C . ASP A 1 127 ? 5.978 -0.457 -12.164 1.00 92.38 127 ASP A C 1
ATOM 1024 O O . ASP A 1 127 ? 6.261 0.457 -11.385 1.00 92.38 127 ASP A O 1
ATOM 1028 N N . TYR A 1 128 ? 5.681 -1.681 -11.739 1.00 92.06 128 TYR A N 1
ATOM 1029 C CA . TYR A 1 128 ? 5.638 -2.050 -10.329 1.00 92.06 128 TYR A CA 1
ATOM 1030 C C . TYR A 1 128 ? 6.243 -3.424 -10.093 1.00 92.06 128 TYR A C 1
ATOM 1032 O O . TYR A 1 128 ? 6.331 -4.252 -10.997 1.00 92.06 128 TYR A O 1
ATOM 1040 N N . TYR A 1 129 ? 6.608 -3.669 -8.843 1.00 87.94 129 TYR A N 1
ATOM 1041 C CA . TYR A 1 129 ? 6.846 -5.002 -8.325 1.00 87.94 129 TYR A CA 1
ATOM 1042 C C . TYR A 1 129 ? 5.920 -5.189 -7.126 1.00 87.94 129 TYR A C 1
ATOM 1044 O O . TYR A 1 129 ? 5.885 -4.336 -6.239 1.00 87.94 129 TYR A O 1
ATOM 1052 N N . PHE A 1 130 ? 5.128 -6.256 -7.126 1.00 88.69 130 PHE A N 1
ATOM 1053 C CA . PHE A 1 130 ? 4.196 -6.561 -6.043 1.00 88.69 130 PHE A CA 1
ATOM 1054 C C . PHE A 1 130 ? 4.512 -7.929 -5.462 1.00 88.69 130 PHE A C 1
ATOM 1056 O O . PHE A 1 130 ? 4.664 -8.888 -6.211 1.00 88.69 130 PHE A O 1
ATOM 1063 N N . HIS A 1 131 ? 4.569 -8.022 -4.140 1.00 78.62 131 HIS A N 1
ATOM 1064 C CA . HIS A 1 131 ? 4.660 -9.295 -3.444 1.00 78.62 131 HIS A CA 1
ATOM 1065 C C . HIS A 1 131 ? 3.985 -9.208 -2.075 1.00 78.62 131 HIS A C 1
ATOM 1067 O O . HIS A 1 131 ? 3.823 -8.125 -1.503 1.00 78.62 131 HIS A O 1
ATOM 1073 N N . LEU A 1 132 ? 3.581 -10.357 -1.554 1.00 78.62 132 LEU A N 1
ATOM 1074 C CA . LEU A 1 132 ? 3.094 -10.521 -0.201 1.00 78.62 132 LEU A CA 1
ATOM 1075 C C . LEU A 1 132 ? 4.290 -10.577 0.749 1.00 78.62 132 LEU A C 1
ATOM 1077 O O . LEU A 1 132 ? 5.332 -11.163 0.465 1.00 78.62 132 LEU A O 1
ATOM 1081 N N . MET A 1 133 ? 4.140 -9.925 1.895 1.00 67.31 133 MET A N 1
ATOM 1082 C CA . MET A 1 133 ? 5.118 -9.968 2.989 1.00 67.31 133 MET A CA 1
ATOM 1083 C C . MET A 1 133 ? 4.537 -10.651 4.236 1.00 67.31 133 MET A C 1
ATOM 1085 O O . MET A 1 133 ? 5.257 -10.877 5.202 1.00 67.31 133 MET A O 1
ATOM 1089 N N . SER A 1 134 ? 3.221 -10.923 4.235 1.00 55.81 134 SER A N 1
ATOM 1090 C CA . SER A 1 134 ? 2.415 -11.420 5.361 1.00 55.81 134 SER A CA 1
ATOM 1091 C C . SER A 1 134 ? 0.965 -11.741 4.887 1.00 55.81 134 SER A C 1
ATOM 1093 O O . SER A 1 134 ? 0.547 -11.177 3.873 1.00 55.81 134 SER A O 1
ATOM 1095 N N . PRO A 1 135 ? 0.160 -12.589 5.572 1.00 55.69 135 PRO A N 1
ATOM 1096 C CA . PRO A 1 135 ? 0.588 -13.487 6.618 1.00 55.69 135 PRO A CA 1
ATOM 1097 C C . PRO A 1 135 ? 1.487 -14.532 5.999 1.00 55.69 135 PRO A C 1
ATOM 1099 O O . PRO A 1 135 ? 1.358 -14.850 4.813 1.00 55.69 135 PRO A O 1
ATOM 1102 N N . PRO A 1 136 ? 2.413 -15.067 6.771 1.00 52.00 136 PRO A N 1
ATOM 1103 C CA . PRO A 1 136 ? 3.565 -15.585 6.094 1.00 52.00 136 PRO A CA 1
ATOM 1104 C C . PRO A 1 136 ? 3.249 -17.008 5.557 1.00 52.00 136 PRO A C 1
ATOM 1106 O O . PRO A 1 136 ? 3.951 -17.516 4.716 1.00 52.00 136 PRO A O 1
ATOM 1109 N N . SER A 1 137 ? 2.076 -17.581 5.889 1.00 52.62 137 SER A N 1
ATOM 1110 C CA . SER A 1 137 ? 1.469 -18.778 5.262 1.00 52.62 137 SER A CA 1
ATOM 1111 C C . SER A 1 137 ? 0.973 -18.569 3.838 1.00 52.62 137 SER A C 1
ATOM 1113 O O . SER A 1 137 ? 0.669 -19.525 3.129 1.00 52.62 137 SER A O 1
ATOM 1115 N N . LYS A 1 138 ? 0.829 -17.303 3.456 1.00 63.00 138 LYS A N 1
ATOM 1116 C CA . LYS A 1 138 ? 0.619 -16.839 2.087 1.00 63.00 138 LYS A CA 1
ATOM 1117 C C . LYS A 1 138 ? 1.907 -16.255 1.504 1.00 63.00 138 LYS A C 1
ATOM 1119 O O . LYS A 1 138 ? 1.925 -15.902 0.333 1.00 63.00 138 LYS A O 1
ATOM 1124 N N . VAL A 1 139 ? 2.945 -16.145 2.334 1.00 56.56 139 VAL A N 1
ATOM 1125 C CA . VAL A 1 139 ? 4.334 -16.135 1.891 1.00 56.56 139 VAL A CA 1
ATOM 1126 C C . VAL A 1 139 ? 4.718 -17.606 1.685 1.00 56.56 139 VAL A C 1
ATOM 1128 O O . VAL A 1 139 ? 4.115 -18.526 2.234 1.00 56.56 139 VAL A O 1
ATOM 1131 N N . ASP A 1 140 ? 5.675 -17.859 0.823 1.00 58.03 140 ASP A N 1
ATOM 1132 C CA . ASP A 1 140 ? 6.209 -19.202 0.648 1.00 58.03 140 ASP A CA 1
ATOM 1133 C C . ASP A 1 140 ? 7.171 -19.551 1.813 1.00 58.03 140 ASP A C 1
ATOM 1135 O O . ASP A 1 140 ? 7.964 -18.704 2.232 1.00 58.03 140 ASP A O 1
ATOM 1139 N N . TYR A 1 141 ? 7.067 -20.754 2.402 1.00 41.66 141 TYR A N 1
ATOM 1140 C CA . TYR A 1 141 ? 7.231 -20.948 3.856 1.00 41.66 141 TYR A CA 1
ATOM 1141 C C . TYR A 1 141 ? 8.136 -22.075 4.368 1.00 41.66 141 TYR A C 1
ATOM 1143 O O . TYR A 1 141 ? 8.161 -22.351 5.569 1.00 41.66 141 TYR A O 1
ATOM 1151 N N . GLU A 1 142 ? 9.000 -22.616 3.522 1.00 53.16 142 GLU A N 1
ATOM 1152 C CA . GLU A 1 142 ? 10.231 -23.338 3.907 1.00 53.16 142 GLU A CA 1
ATOM 1153 C C . GLU A 1 142 ? 11.181 -22.537 4.856 1.00 53.16 142 GLU A C 1
ATOM 1155 O O . GLU A 1 142 ? 12.318 -22.928 5.092 1.00 53.16 142 GLU A O 1
ATOM 1160 N N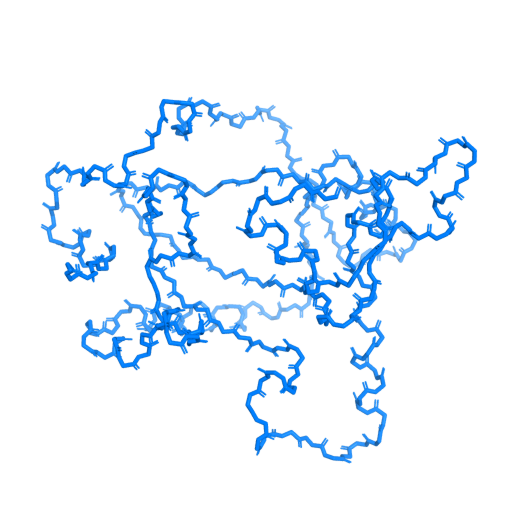 . MET A 1 143 ? 10.763 -21.396 5.420 1.00 37.47 143 MET A N 1
ATOM 1161 C CA . MET A 1 143 ? 11.646 -20.329 5.911 1.00 37.47 143 MET A CA 1
ATOM 1162 C C . MET A 1 143 ? 11.355 -19.804 7.342 1.00 37.47 143 MET A C 1
ATOM 1164 O O . MET A 1 143 ? 11.920 -18.775 7.703 1.00 37.47 143 MET A O 1
ATOM 1168 N N . TRP A 1 144 ? 10.473 -20.408 8.167 1.00 42.84 144 TRP A N 1
ATOM 1169 C CA . TRP A 1 144 ? 9.987 -19.771 9.427 1.00 42.84 144 TRP A CA 1
ATOM 1170 C C . TRP A 1 144 ? 10.107 -20.613 10.737 1.00 42.84 144 TRP A C 1
AT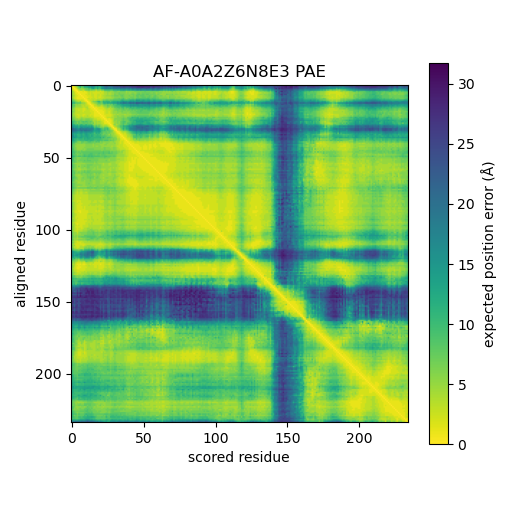OM 1172 O O . TRP A 1 144 ? 9.989 -21.840 10.675 1.00 42.84 144 TRP A O 1
ATOM 1182 N N . PRO A 1 145 ? 10.333 -20.004 11.942 1.00 40.50 145 PRO A N 1
ATOM 1183 C CA . PRO A 1 145 ? 10.772 -20.712 13.163 1.00 40.50 145 PRO A CA 1
ATOM 1184 C C . PRO A 1 145 ? 9.642 -21.293 14.026 1.00 40.50 145 PRO A C 1
ATOM 1186 O O . PRO A 1 145 ? 8.616 -20.661 14.264 1.00 40.50 145 PRO A O 1
ATOM 1189 N N . LYS A 1 146 ? 9.880 -22.488 14.578 1.00 49.66 146 LYS A N 1
ATOM 1190 C CA . LYS A 1 146 ? 8.896 -23.282 15.342 1.00 49.66 146 LYS A CA 1
ATOM 1191 C C . LYS A 1 146 ? 8.946 -23.076 16.864 1.00 49.66 146 LYS A C 1
ATOM 1193 O O . LYS A 1 146 ? 8.259 -23.782 17.595 1.00 49.66 146 LYS A O 1
ATOM 1198 N N . SER A 1 147 ? 9.773 -22.151 17.347 1.00 46.31 147 SER A N 1
ATOM 1199 C CA . SER A 1 147 ? 9.944 -21.871 18.774 1.00 46.31 147 SER A CA 1
ATOM 1200 C C . SER A 1 147 ? 10.284 -20.384 18.976 1.00 46.31 147 SER A C 1
ATOM 1202 O O . SER A 1 147 ? 11.151 -19.891 18.251 1.00 46.31 147 SER A O 1
ATOM 1204 N N . PRO A 1 148 ? 9.645 -19.662 19.921 1.00 40.50 148 PRO A N 1
ATOM 1205 C CA . PRO A 1 148 ? 8.714 -20.166 20.931 1.00 40.50 148 PRO A CA 1
ATOM 1206 C C . PRO A 1 148 ? 7.266 -20.333 20.417 1.00 40.50 148 PRO A C 1
ATOM 1208 O O . PRO A 1 148 ? 6.882 -19.699 19.432 1.00 40.50 148 PRO A O 1
ATOM 1211 N N . PRO A 1 149 ? 6.431 -21.135 21.109 1.00 55.84 149 PRO A N 1
ATOM 1212 C CA . PRO A 1 149 ? 5.041 -21.404 20.715 1.00 55.84 149 PRO A CA 1
ATOM 1213 C C . PRO A 1 149 ? 4.153 -20.154 20.590 1.00 55.84 149 PRO A C 1
ATOM 1215 O O . PRO A 1 149 ? 3.190 -20.162 19.829 1.00 55.84 149 PRO A O 1
ATOM 1218 N N . SER A 1 150 ? 4.500 -19.067 21.288 1.00 48.50 150 SER A N 1
ATOM 1219 C CA . SER A 1 150 ? 3.764 -17.796 21.299 1.00 48.50 150 SER A CA 1
ATOM 1220 C C . SER A 1 150 ? 4.038 -16.887 20.091 1.00 48.50 150 SER A C 1
ATOM 1222 O O . SER A 1 150 ? 3.376 -15.863 19.936 1.00 48.50 150 SER A O 1
ATOM 1224 N N . TYR A 1 151 ? 4.971 -17.250 19.196 1.00 48.06 151 TYR A N 1
ATOM 1225 C CA . TYR A 1 151 ? 5.309 -16.460 17.999 1.00 48.06 151 TYR A CA 1
ATOM 1226 C C . TYR A 1 151 ? 4.091 -16.195 17.100 1.00 48.06 151 TYR A C 1
ATOM 1228 O O . TYR A 1 151 ? 3.919 -15.106 16.558 1.00 48.06 151 TYR A O 1
ATOM 1236 N N . ARG A 1 152 ? 3.214 -17.192 16.975 1.00 53.53 152 ARG A N 1
ATOM 1237 C CA . ARG A 1 152 ? 1.992 -17.110 16.172 1.00 53.53 152 ARG A CA 1
ATOM 1238 C C . ARG A 1 152 ? 0.921 -16.221 16.816 1.00 53.53 152 ARG A C 1
ATOM 1240 O O . ARG A 1 152 ? 0.284 -15.441 16.120 1.00 53.53 152 ARG A O 1
ATOM 1247 N N . GLU A 1 153 ? 0.784 -16.292 18.134 1.00 48.94 153 GLU A N 1
ATOM 1248 C CA . GLU A 1 153 ? -0.249 -15.599 18.916 1.00 48.94 153 GLU A CA 1
ATOM 1249 C C . GLU A 1 153 ? -0.042 -14.067 18.932 1.00 48.94 153 GLU A C 1
ATOM 1251 O O . GLU A 1 153 ? -0.987 -13.297 18.778 1.00 48.94 153 GLU A O 1
ATOM 1256 N N . VAL A 1 154 ? 1.214 -13.605 18.989 1.00 44.25 154 VAL A N 1
ATOM 1257 C CA . VAL A 1 154 ? 1.578 -12.170 18.977 1.00 44.25 154 VAL A CA 1
ATOM 1258 C C . VAL A 1 154 ? 1.345 -11.510 17.608 1.00 44.25 154 VAL A C 1
ATOM 1260 O O . VAL A 1 154 ? 0.968 -10.341 17.522 1.00 44.25 154 VAL A O 1
ATOM 1263 N N . VAL A 1 155 ? 1.536 -12.258 16.517 1.00 41.28 155 VAL A N 1
ATOM 1264 C CA . VAL A 1 155 ? 1.305 -11.778 15.140 1.00 41.28 155 VAL A CA 1
ATOM 1265 C C . VAL A 1 155 ? -0.195 -11.665 14.834 1.00 41.28 155 VAL A C 1
ATOM 1267 O O . VAL A 1 155 ? -0.614 -10.792 14.070 1.00 41.28 155 VAL A O 1
ATOM 1270 N N . GLU A 1 156 ? -1.018 -12.499 15.470 1.00 44.44 156 GLU A N 1
ATOM 1271 C CA . GLU A 1 156 ? -2.480 -12.468 15.369 1.00 44.44 156 GLU A CA 1
ATOM 1272 C C . GLU A 1 156 ? -3.100 -11.238 16.074 1.00 44.44 156 GLU A C 1
ATOM 1274 O O . GLU A 1 156 ? -4.141 -10.740 15.642 1.00 44.44 156 GLU A O 1
ATOM 1279 N N . GLU A 1 157 ? -2.437 -10.660 17.082 1.00 40.12 157 GLU A N 1
ATOM 1280 C CA . GLU A 1 157 ? -2.921 -9.491 17.835 1.00 40.12 157 GLU A CA 1
ATOM 1281 C C . GLU A 1 157 ? -2.736 -8.143 17.103 1.00 40.12 157 GLU A C 1
ATOM 1283 O O . GLU A 1 157 ? -3.568 -7.244 17.220 1.00 40.12 157 GLU A O 1
ATOM 1288 N N . TYR A 1 158 ? -1.704 -8.019 16.267 1.00 36.28 158 TYR A N 1
ATOM 1289 C CA . TYR A 1 158 ? -1.413 -6.820 15.464 1.00 36.28 158 TYR A CA 1
ATOM 1290 C C . TYR A 1 158 ? -2.370 -6.639 14.266 1.00 36.28 158 TYR A C 1
ATOM 1292 O O . TYR A 1 158 ? -2.582 -5.533 13.771 1.00 36.28 158 TYR A O 1
ATOM 1300 N N . ASN A 1 159 ? -3.028 -7.719 13.835 1.00 43.34 159 ASN A N 1
ATOM 1301 C CA . ASN A 1 159 ? -4.014 -7.727 12.746 1.00 43.34 159 ASN A CA 1
ATOM 1302 C C . ASN A 1 159 ? -5.331 -6.982 13.072 1.00 43.34 159 ASN A C 1
ATOM 1304 O O . ASN A 1 159 ? -6.199 -6.864 12.204 1.00 43.34 159 ASN A O 1
ATOM 1308 N N . LYS A 1 160 ? -5.488 -6.467 14.300 1.00 40.25 160 LYS A N 1
ATOM 1309 C CA . LYS A 1 160 ? -6.686 -5.781 14.821 1.00 40.25 160 LYS A CA 1
ATOM 1310 C C . LYS A 1 160 ? -6.947 -4.367 14.224 1.00 40.25 160 LYS A C 1
ATOM 1312 O O . LYS A 1 160 ? -7.987 -3.784 14.512 1.00 40.25 160 LYS A O 1
ATOM 1317 N N . GLU A 1 161 ? -6.091 -3.828 13.345 1.00 46.94 161 GLU A N 1
ATOM 1318 C CA . GLU A 1 161 ? -6.046 -2.400 12.931 1.00 46.94 161 GLU A CA 1
ATOM 1319 C C . GLU A 1 161 ? -6.540 -2.087 11.486 1.00 46.94 161 GLU A C 1
ATOM 1321 O O . GLU A 1 161 ? -5.817 -1.501 10.678 1.00 46.94 161 GLU A O 1
ATOM 1326 N N . ILE A 1 162 ? -7.776 -2.457 11.101 1.00 52.16 162 ILE A N 1
ATOM 1327 C CA . ILE A 1 162 ? -8.328 -2.166 9.750 1.00 52.16 162 ILE A CA 1
ATOM 1328 C C . ILE A 1 162 ? -9.606 -1.318 9.792 1.00 52.16 162 ILE A C 1
ATOM 1330 O O . ILE A 1 162 ? -10.694 -1.757 10.145 1.00 52.16 162 ILE A O 1
ATOM 1334 N N . LEU A 1 163 ? -9.469 -0.049 9.403 1.00 53.06 163 LEU A N 1
ATOM 1335 C CA . LEU A 1 163 ? -10.187 1.042 10.063 1.00 53.06 163 LEU A CA 1
ATOM 1336 C C . LEU A 1 163 ? -11.480 1.541 9.387 1.00 53.06 163 LEU A C 1
ATOM 1338 O O . LEU A 1 163 ? -12.286 2.148 10.075 1.00 53.06 163 LEU A O 1
ATOM 1342 N N . SER A 1 164 ? -11.783 1.320 8.102 1.00 55.47 164 SER A N 1
ATOM 1343 C CA . SER A 1 164 ? -12.962 2.004 7.501 1.00 55.47 164 SER A CA 1
ATOM 1344 C C . SER A 1 164 ? -14.295 1.248 7.634 1.00 55.47 164 SER A C 1
ATOM 1346 O O . SER A 1 164 ? -15.315 1.864 7.931 1.00 55.47 164 SER A O 1
ATOM 1348 N N . VAL A 1 165 ? -14.307 -0.073 7.415 1.00 56.00 165 VAL A N 1
ATOM 1349 C CA . VAL A 1 165 ? -15.531 -0.897 7.515 1.00 56.00 165 VAL A CA 1
ATOM 1350 C C . VAL A 1 165 ? -15.841 -1.221 8.976 1.00 56.00 165 VAL A C 1
ATOM 1352 O O . VAL A 1 165 ? -16.984 -1.072 9.404 1.00 56.00 165 VAL A O 1
ATOM 1355 N N . LEU A 1 166 ? -14.813 -1.567 9.761 1.00 56.19 166 LEU A N 1
ATOM 1356 C CA . LEU A 1 166 ? -14.956 -1.827 11.196 1.00 56.19 166 LEU A CA 1
ATOM 1357 C C . LEU A 1 166 ? -15.441 -0.589 11.957 1.00 56.19 166 LEU A C 1
ATOM 1359 O O . LEU A 1 166 ? -16.256 -0.708 12.867 1.00 56.19 166 LEU A O 1
ATOM 1363 N N . SER A 1 167 ? -15.012 0.613 11.556 1.00 65.88 167 SER A N 1
ATOM 1364 C CA . SER A 1 167 ? -15.383 1.848 12.256 1.00 65.88 167 SER A CA 1
ATOM 1365 C C . SER A 1 167 ? -16.825 2.316 12.025 1.00 65.88 167 SER A C 1
ATOM 1367 O O . SER A 1 167 ? -17.185 3.396 12.489 1.00 65.88 167 SER A O 1
ATOM 1369 N N . ASN A 1 168 ? -17.648 1.561 11.286 1.00 76.25 168 ASN A N 1
ATOM 1370 C CA . ASN A 1 168 ? -18.998 1.969 10.881 1.00 76.25 168 ASN A CA 1
ATOM 1371 C C . ASN A 1 168 ? -19.027 3.379 10.239 1.00 76.25 168 ASN A C 1
ATOM 1373 O O . ASN A 1 168 ? -19.948 4.166 10.443 1.00 76.25 168 ASN A O 1
ATOM 1377 N N . GLY A 1 169 ? -17.976 3.732 9.485 1.00 67.19 169 GLY A N 1
ATOM 1378 C CA . GLY A 1 169 ? -17.843 5.043 8.842 1.00 67.19 169 GLY A CA 1
ATOM 1379 C C . GLY A 1 169 ? -17.346 6.178 9.746 1.00 67.19 169 GLY A C 1
ATOM 1380 O O . GLY A 1 169 ? -17.345 7.324 9.301 1.00 67.19 169 GLY A O 1
ATOM 1381 N N . LYS A 1 170 ? -16.899 5.887 10.976 1.00 74.25 170 LYS A N 1
ATOM 1382 C CA . LYS A 1 170 ? -16.242 6.868 11.861 1.00 74.25 170 LYS A CA 1
ATOM 1383 C C . LYS A 1 170 ? -14.878 7.319 11.324 1.00 74.25 170 LYS A C 1
ATOM 1385 O O . LYS A 1 170 ? -14.494 8.464 11.548 1.00 74.25 170 LYS A O 1
ATOM 1390 N N . TYR A 1 171 ? -14.164 6.460 10.595 1.00 76.94 171 TYR A N 1
ATOM 1391 C CA . TYR A 1 171 ? -12.919 6.813 9.904 1.00 76.94 171 TYR A CA 1
ATOM 1392 C C . TYR A 1 171 ? -13.127 6.926 8.394 1.00 76.94 171 TYR A C 1
ATOM 1394 O O . TYR A 1 171 ? -13.840 6.122 7.785 1.00 76.94 171 TYR A O 1
ATOM 1402 N N . LYS A 1 172 ? -12.491 7.928 7.777 1.00 67.62 172 LYS A N 1
ATOM 1403 C CA . LYS A 1 172 ? -12.661 8.238 6.355 1.00 67.62 172 LYS A CA 1
ATOM 1404 C C . LYS A 1 172 ? -11.704 7.418 5.498 1.00 67.62 172 LYS A C 1
ATOM 1406 O O . LYS A 1 172 ? -10.498 7.417 5.714 1.00 67.62 172 LYS A O 1
ATOM 1411 N N . SER A 1 173 ? -12.245 6.772 4.467 1.00 64.56 173 SER A N 1
ATOM 1412 C CA . SER A 1 173 ? -11.462 6.303 3.323 1.00 64.56 173 SER A CA 1
ATOM 1413 C C . SER A 1 173 ? -11.563 7.359 2.230 1.00 64.56 173 SER A C 1
ATOM 1415 O O . SER A 1 173 ? -12.670 7.703 1.820 1.00 64.56 173 SER A O 1
ATOM 1417 N N . VAL A 1 174 ? -10.430 7.901 1.787 1.00 63.22 174 VAL A N 1
ATOM 1418 C CA . VAL A 1 174 ? -10.406 9.006 0.818 1.00 63.22 174 VAL A CA 1
ATOM 1419 C C . VAL A 1 174 ? -9.741 8.604 -0.491 1.00 63.22 174 VAL A C 1
ATOM 1421 O O . VAL A 1 174 ? -8.832 7.768 -0.538 1.00 63.22 174 VAL A O 1
ATOM 1424 N N . LEU A 1 175 ? -10.210 9.228 -1.569 1.00 63.41 175 LEU A N 1
ATOM 1425 C CA . LEU A 1 175 ? -9.611 9.095 -2.887 1.00 63.41 175 LEU A CA 1
ATOM 1426 C C . LEU A 1 175 ? -8.248 9.790 -2.900 1.00 63.41 175 LEU A C 1
ATOM 1428 O O . LEU A 1 175 ? -8.117 10.936 -2.479 1.00 63.41 175 LEU A O 1
ATOM 1432 N N . HIS A 1 176 ? -7.244 9.100 -3.427 1.00 64.81 176 HIS A N 1
ATOM 1433 C CA . HIS A 1 176 ? -5.909 9.639 -3.656 1.00 64.81 176 HIS A CA 1
ATOM 1434 C C . HIS A 1 176 ? -5.441 9.242 -5.056 1.00 64.81 176 HIS A C 1
ATOM 1436 O O . HIS A 1 176 ? -5.879 8.234 -5.611 1.00 64.81 176 HIS A O 1
ATOM 1442 N N . ARG A 1 177 ? -4.551 10.047 -5.641 1.00 68.06 177 ARG A N 1
ATOM 1443 C CA . ARG A 1 177 ? -3.946 9.777 -6.951 1.00 68.06 177 ARG A CA 1
ATOM 1444 C C . ARG A 1 177 ? -2.464 10.126 -6.926 1.00 68.06 177 ARG A C 1
ATOM 1446 O O . ARG A 1 177 ? -2.060 11.045 -6.220 1.00 68.06 177 ARG A O 1
ATOM 1453 N N . SER A 1 178 ? -1.663 9.415 -7.714 1.00 75.94 178 SER A N 1
ATOM 1454 C CA . SER A 1 178 ? -0.271 9.792 -7.981 1.00 75.94 178 SER A CA 1
ATOM 1455 C C . SER A 1 178 ? -0.179 10.537 -9.304 1.00 75.94 178 SER A C 1
ATOM 1457 O O . SER A 1 178 ? -0.784 10.129 -10.293 1.00 75.94 178 SER A O 1
ATOM 1459 N N . LEU A 1 179 ? 0.572 11.636 -9.312 1.00 79.31 179 LEU A N 1
ATOM 1460 C CA . LEU A 1 179 ? 0.857 12.397 -10.523 1.00 79.31 179 LEU A CA 1
ATOM 1461 C C . LEU A 1 179 ? 2.178 11.933 -11.136 1.00 79.31 179 LEU A C 1
ATOM 1463 O O . LEU A 1 179 ? 3.104 11.542 -10.424 1.00 79.31 179 LEU A O 1
ATOM 1467 N N . VAL A 1 180 ? 2.258 12.006 -12.460 1.00 82.50 180 VAL A N 1
ATOM 1468 C CA . VAL A 1 180 ? 3.481 11.739 -13.221 1.00 82.50 180 VAL A CA 1
ATOM 1469 C C . VAL A 1 180 ? 4.201 13.040 -13.554 1.00 82.50 180 VAL A C 1
ATOM 1471 O O . VAL A 1 180 ? 3.583 14.103 -13.624 1.00 82.50 180 VAL A O 1
ATOM 1474 N N . ASN A 1 181 ? 5.511 12.958 -13.765 1.00 82.88 181 ASN A N 1
ATOM 1475 C CA . ASN A 1 181 ? 6.362 14.101 -14.071 1.00 82.88 181 ASN A CA 1
ATOM 1476 C C . ASN A 1 181 ? 7.153 13.836 -15.364 1.00 82.88 181 ASN A C 1
ATOM 1478 O O . ASN A 1 181 ? 7.559 12.704 -15.619 1.00 82.88 181 ASN A O 1
ATOM 1482 N N . LYS A 1 182 ? 7.336 14.875 -16.191 1.00 82.19 182 LYS A N 1
ATOM 1483 C CA . LYS A 1 182 ? 8.037 14.776 -17.484 1.00 82.19 182 LYS A CA 1
ATOM 1484 C C . LYS A 1 182 ? 9.562 14.737 -17.349 1.00 82.19 182 LYS A C 1
ATOM 1486 O O . LYS A 1 182 ? 10.232 14.208 -18.223 1.00 82.19 182 LYS A O 1
ATOM 1491 N N . GLU A 1 183 ? 10.096 15.313 -16.281 1.00 83.75 183 GLU A N 1
ATOM 1492 C CA . GLU A 1 183 ? 11.529 15.529 -16.072 1.00 83.75 183 GLU A CA 1
ATOM 1493 C C . GLU A 1 183 ? 12.150 14.460 -15.172 1.00 83.75 183 GLU A C 1
ATOM 1495 O O . GLU A 1 183 ? 13.329 14.140 -15.302 1.00 83.75 183 GLU A O 1
ATOM 1500 N N . ARG A 1 184 ? 11.375 13.923 -14.222 1.00 85.38 184 ARG A N 1
ATOM 1501 C CA . ARG A 1 184 ? 11.901 13.079 -13.145 1.00 85.38 184 ARG A CA 1
ATOM 1502 C C . ARG A 1 184 ? 11.086 11.811 -12.975 1.00 85.38 184 ARG A C 1
ATOM 1504 O O . ARG A 1 184 ? 9.858 11.841 -12.894 1.00 85.38 184 ARG A O 1
ATOM 1511 N N . LYS A 1 185 ? 11.793 10.692 -12.830 1.00 89.25 185 LYS A N 1
ATOM 1512 C CA . LYS A 1 185 ? 11.207 9.425 -12.385 1.00 89.25 185 LYS A CA 1
ATOM 1513 C C . LYS A 1 185 ? 10.981 9.493 -10.879 1.00 89.25 185 LYS A C 1
ATOM 1515 O O . LYS A 1 185 ? 11.806 10.039 -10.150 1.00 89.25 185 LYS A O 1
ATOM 1520 N N . ARG A 1 186 ? 9.877 8.916 -10.416 1.00 92.31 186 ARG A N 1
ATOM 1521 C CA . ARG A 1 186 ? 9.546 8.796 -8.995 1.00 92.31 186 ARG A CA 1
ATOM 1522 C C . ARG A 1 186 ? 9.381 7.323 -8.654 1.00 92.31 186 ARG A C 1
ATOM 1524 O O . ARG A 1 186 ? 8.710 6.608 -9.390 1.00 92.31 186 ARG A O 1
ATOM 1531 N N . MET A 1 187 ? 9.944 6.906 -7.526 1.00 90.25 187 MET A N 1
ATOM 1532 C CA . MET A 1 187 ? 9.732 5.584 -6.943 1.00 90.25 187 MET A CA 1
ATOM 1533 C C . MET A 1 187 ? 9.034 5.731 -5.591 1.00 90.25 187 MET A C 1
ATOM 1535 O O . MET A 1 187 ? 9.189 6.747 -4.911 1.00 90.25 187 MET A O 1
ATOM 1539 N N . SER A 1 188 ? 8.211 4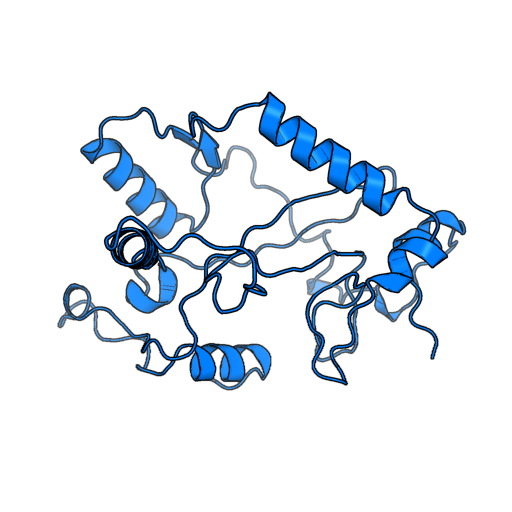.755 -5.228 1.00 91.19 188 SER A N 1
ATOM 1540 C CA . SER A 1 188 ? 7.539 4.720 -3.931 1.00 91.19 188 SER A CA 1
ATOM 1541 C C . SER A 1 188 ? 7.287 3.289 -3.495 1.00 91.19 188 SER A C 1
ATOM 1543 O O . SER A 1 188 ? 7.013 2.435 -4.335 1.00 91.19 188 SER A O 1
ATOM 1545 N N . TRP A 1 189 ? 7.291 3.074 -2.184 1.00 85.69 189 TRP A N 1
ATOM 1546 C CA . TRP A 1 189 ? 7.013 1.793 -1.550 1.00 85.69 189 TRP A CA 1
ATOM 1547 C C . TRP A 1 189 ? 5.697 1.908 -0.793 1.00 85.69 189 TRP A C 1
ATOM 1549 O O . TRP A 1 189 ? 5.573 2.717 0.125 1.00 85.69 189 TRP A O 1
ATOM 1559 N N . ALA A 1 190 ? 4.701 1.138 -1.220 1.00 85.25 190 ALA A N 1
ATOM 1560 C CA . ALA A 1 190 ? 3.401 1.074 -0.569 1.00 85.25 190 ALA A CA 1
ATOM 1561 C C . ALA A 1 190 ? 3.270 -0.273 0.140 1.00 85.25 190 ALA A C 1
ATOM 1563 O O . ALA A 1 190 ? 3.404 -1.321 -0.489 1.00 85.25 190 ALA A O 1
ATOM 1564 N N . VAL A 1 191 ? 2.986 -0.232 1.440 1.00 77.12 191 VAL A N 1
ATOM 1565 C CA . VAL A 1 191 ? 2.693 -1.425 2.235 1.00 77.12 191 VAL A CA 1
ATOM 1566 C C . VAL A 1 191 ? 1.199 -1.451 2.511 1.00 77.12 191 VAL A C 1
ATOM 1568 O O . VAL A 1 191 ? 0.645 -0.503 3.066 1.00 77.12 191 VAL A O 1
ATOM 1571 N N . PHE A 1 192 ? 0.543 -2.532 2.099 1.00 80.19 192 PHE A N 1
ATOM 1572 C CA . PHE A 1 192 ? -0.883 -2.733 2.317 1.00 80.19 192 PHE A CA 1
ATOM 1573 C C . PHE A 1 192 ? -1.086 -3.754 3.429 1.00 80.19 192 PHE A C 1
ATOM 1575 O O . PHE A 1 192 ? -0.638 -4.892 3.318 1.00 80.19 192 PHE A O 1
ATOM 1582 N N . ILE A 1 193 ? -1.796 -3.348 4.477 1.00 77.00 193 ILE A N 1
ATOM 1583 C CA . ILE A 1 193 ? -2.234 -4.240 5.548 1.00 77.00 193 ILE A CA 1
ATOM 1584 C C . ILE A 1 193 ? -3.697 -4.586 5.267 1.00 77.00 193 ILE A C 1
ATOM 1586 O O . ILE A 1 193 ? -4.538 -3.698 5.110 1.00 77.00 193 ILE A O 1
ATOM 1590 N N . THR A 1 194 ? -3.996 -5.876 5.130 1.00 77.50 194 THR A N 1
ATOM 1591 C CA . THR A 1 194 ? -5.329 -6.380 4.763 1.00 77.50 194 THR A CA 1
ATOM 1592 C C . THR A 1 194 ? -5.718 -7.562 5.647 1.00 77.50 194 THR A C 1
ATOM 1594 O O . THR A 1 194 ? -4.824 -8.349 5.959 1.00 77.50 194 THR A O 1
ATOM 1597 N N . PRO A 1 195 ? -7.006 -7.762 5.999 1.00 75.19 195 PRO A N 1
ATOM 1598 C CA . PRO A 1 195 ? -7.409 -8.929 6.768 1.00 75.19 195 PRO A CA 1
ATOM 1599 C C . PRO A 1 195 ? -7.151 -10.227 5.984 1.00 75.19 195 PRO A C 1
ATOM 1601 O O . PRO A 1 195 ? -7.128 -10.218 4.743 1.00 75.19 195 PRO A O 1
ATOM 1604 N N . PRO A 1 196 ? -7.035 -11.369 6.679 1.00 79.25 196 PRO A N 1
ATOM 1605 C CA . PRO A 1 196 ? -7.200 -12.676 6.060 1.00 79.25 196 PRO A CA 1
ATOM 1606 C C . PRO A 1 196 ? -8.543 -12.777 5.325 1.00 79.25 196 PRO A C 1
ATOM 1608 O O . PRO A 1 196 ? -9.497 -12.056 5.606 1.00 79.25 196 PRO A O 1
ATOM 1611 N N . HIS A 1 197 ? -8.615 -13.658 4.335 1.00 84.81 197 HIS A N 1
ATOM 1612 C CA . HIS A 1 197 ? -9.729 -13.712 3.378 1.00 84.81 197 HIS A CA 1
ATOM 1613 C C . HIS A 1 197 ? -11.017 -14.245 4.016 1.00 84.81 197 HIS A C 1
ATOM 1615 O O . HIS A 1 197 ? -12.115 -13.820 3.671 1.00 84.81 197 HIS A O 1
ATOM 1621 N N . GLU A 1 198 ? -10.852 -15.130 4.982 1.00 85.12 198 GLU A N 1
ATOM 1622 C CA . GLU A 1 198 ? -11.864 -15.790 5.789 1.00 85.12 198 GLU A CA 1
ATOM 1623 C C . GLU A 1 198 ? -12.463 -14.888 6.876 1.00 85.12 198 GLU A C 1
ATOM 1625 O O . GLU A 1 198 ? -13.567 -15.155 7.348 1.00 85.12 198 GLU A O 1
ATOM 1630 N N . VAL A 1 199 ? -11.774 -13.804 7.261 1.00 86.06 199 VAL A N 1
ATOM 1631 C CA . VAL A 1 199 ? -12.252 -12.915 8.326 1.00 86.06 199 VAL A CA 1
ATOM 1632 C C . VAL A 1 199 ? -13.539 -12.236 7.890 1.00 86.06 199 VAL A C 1
ATOM 1634 O O . VAL A 1 199 ? -13.612 -11.608 6.832 1.00 86.06 199 VAL A O 1
ATOM 1637 N N . VAL A 1 200 ? -14.554 -12.341 8.741 1.00 85.62 200 VAL A N 1
ATOM 1638 C CA . VAL A 1 200 ? -15.817 -11.631 8.579 1.00 85.62 200 VAL A CA 1
ATOM 1639 C C . VAL A 1 200 ? -15.619 -10.171 8.978 1.00 85.62 200 VAL A C 1
ATOM 1641 O O . VAL A 1 200 ? -15.217 -9.863 10.096 1.00 85.62 200 VAL A O 1
ATOM 1644 N N . VAL A 1 201 ? -15.900 -9.267 8.046 1.00 85.62 201 VAL A N 1
ATOM 1645 C CA . VAL A 1 201 ? -15.819 -7.818 8.221 1.00 85.62 201 VAL A CA 1
ATOM 1646 C C . VAL A 1 201 ? -17.219 -7.209 8.193 1.00 85.62 201 VAL A C 1
ATOM 1648 O O . VAL A 1 201 ? -18.058 -7.573 7.370 1.00 85.62 201 VAL A O 1
ATOM 1651 N N . GLY A 1 202 ? -17.465 -6.261 9.092 1.00 84.38 202 GLY A N 1
ATOM 1652 C CA . GLY A 1 202 ? -18.722 -5.526 9.233 1.00 84.38 202 GLY A CA 1
ATOM 1653 C C . GLY A 1 202 ? -18.591 -4.437 10.306 1.00 84.38 202 GLY A C 1
ATOM 1654 O O . GLY A 1 202 ? -17.532 -4.342 10.934 1.00 84.38 202 GLY A O 1
ATOM 1655 N N . PRO A 1 203 ? -19.621 -3.599 10.516 1.00 86.12 203 PRO A N 1
ATOM 1656 C CA . PRO A 1 203 ? -19.629 -2.610 11.590 1.00 86.12 203 PRO A CA 1
ATOM 1657 C C . PRO A 1 203 ? -19.378 -3.258 12.956 1.00 86.12 203 PRO A C 1
ATOM 1659 O O . PRO A 1 203 ? -20.052 -4.226 13.311 1.00 86.12 203 PRO A O 1
ATOM 1662 N N . LEU A 1 204 ? -18.430 -2.725 13.732 1.00 82.44 204 LEU A N 1
ATOM 1663 C CA . LEU A 1 204 ? -18.202 -3.197 15.097 1.00 82.44 204 LEU A CA 1
ATOM 1664 C C . LEU A 1 204 ? -19.445 -2.931 15.961 1.00 82.44 204 LEU A C 1
ATOM 1666 O O . LEU A 1 204 ? -19.925 -1.794 15.958 1.00 82.44 204 LEU A O 1
ATOM 1670 N N . PRO A 1 205 ? -19.939 -3.911 16.745 1.00 86.31 205 PRO A N 1
ATOM 1671 C CA . PRO A 1 205 ? -21.138 -3.731 17.564 1.00 86.31 205 PRO A CA 1
ATOM 1672 C C . PRO A 1 205 ? -21.061 -2.526 18.509 1.00 86.31 205 PRO A C 1
ATOM 1674 O O . PRO A 1 205 ? -22.049 -1.832 18.701 1.00 86.31 205 PRO A O 1
ATOM 1677 N N . GLN A 1 206 ? -19.872 -2.212 19.036 1.00 87.06 206 GLN A N 1
ATOM 1678 C CA . GLN A 1 206 ? -19.641 -1.070 19.933 1.00 87.06 206 GLN A CA 1
ATOM 1679 C C . GLN A 1 206 ? -19.838 0.293 19.249 1.00 87.06 206 GLN A C 1
ATOM 1681 O O . GLN A 1 206 ? -19.920 1.321 19.917 1.00 87.06 206 GLN A O 1
ATOM 1686 N N . LEU A 1 207 ? -19.865 0.315 17.916 1.00 83.81 207 LEU A N 1
ATOM 1687 C CA . LEU A 1 207 ? -20.060 1.509 17.098 1.00 83.81 207 LEU A CA 1
ATOM 1688 C C . LEU A 1 207 ? -21.444 1.542 16.447 1.00 83.81 207 LEU A C 1
ATOM 1690 O O . LEU A 1 207 ? -21.711 2.458 15.668 1.00 83.81 207 LEU A O 1
ATOM 1694 N N . VAL A 1 208 ? -22.301 0.565 16.749 1.00 89.81 208 VAL A N 1
ATOM 1695 C CA . VAL A 1 208 ? -23.685 0.508 16.286 1.00 89.81 208 VAL A CA 1
ATOM 1696 C C . VAL A 1 208 ? -24.606 0.822 17.458 1.00 89.81 208 VAL A C 1
ATOM 1698 O O . VAL A 1 208 ? -24.574 0.155 18.487 1.00 89.81 208 VAL A O 1
ATOM 1701 N N . ASN A 1 209 ? -25.418 1.859 17.304 1.00 90.81 209 ASN A N 1
ATOM 1702 C CA . ASN A 1 209 ? -26.454 2.252 18.256 1.00 90.81 209 ASN A CA 1
ATOM 1703 C C . ASN A 1 209 ? -27.538 3.052 17.523 1.00 90.81 209 ASN A C 1
ATOM 1705 O O . ASN A 1 209 ? -27.425 3.288 16.319 1.00 90.81 209 ASN A O 1
ATOM 1709 N N . ASP A 1 210 ? -28.563 3.498 18.244 1.00 91.94 210 ASP A N 1
ATOM 1710 C CA . ASP A 1 210 ? -29.685 4.243 17.660 1.00 91.94 210 ASP A CA 1
ATOM 1711 C C . ASP A 1 210 ? -29.244 5.542 16.963 1.00 91.94 210 ASP A C 1
ATOM 1713 O O . ASP A 1 210 ? -29.857 5.964 15.985 1.00 91.94 210 ASP A O 1
ATOM 1717 N N . GLN A 1 211 ? -28.153 6.165 17.423 1.00 90.75 211 GLN A N 1
ATOM 1718 C CA . GLN A 1 211 ? -27.589 7.380 16.824 1.00 90.75 211 GLN A CA 1
ATOM 1719 C C . GLN A 1 211 ? -26.596 7.092 15.683 1.00 90.75 211 GLN A C 1
ATOM 1721 O O . GLN A 1 211 ? -26.283 7.990 14.903 1.00 90.75 211 GLN A O 1
ATOM 1726 N N . ASN A 1 212 ? -26.097 5.860 15.563 1.00 85.50 212 ASN A N 1
ATOM 1727 C CA . ASN A 1 212 ? -25.183 5.422 14.511 1.00 85.50 212 ASN A CA 1
ATOM 1728 C C . ASN A 1 212 ? -25.538 3.996 14.050 1.00 85.50 212 ASN A C 1
ATOM 1730 O O . ASN A 1 212 ? -24.833 3.045 14.407 1.00 85.50 212 ASN A O 1
ATOM 1734 N N . PRO A 1 213 ? -26.628 3.816 13.279 1.00 90.88 213 PRO A N 1
ATOM 1735 C CA . PRO A 1 213 ? -27.050 2.496 12.821 1.00 90.88 213 PRO A CA 1
ATOM 1736 C C . PRO A 1 213 ? -25.999 1.854 11.903 1.00 90.88 213 PRO A C 1
ATOM 1738 O O . PRO A 1 213 ? -25.110 2.522 11.369 1.00 90.88 213 PRO A O 1
ATOM 1741 N N . ALA A 1 214 ? -26.079 0.537 11.708 1.00 90.44 214 ALA A N 1
ATOM 1742 C CA . ALA A 1 214 ? -25.158 -0.187 10.834 1.00 90.44 214 ALA A CA 1
ATOM 1743 C C . ALA A 1 214 ? -25.281 0.304 9.379 1.00 90.44 214 ALA A C 1
ATOM 1745 O O . ALA A 1 214 ? -26.328 0.166 8.751 1.00 90.44 214 ALA A O 1
ATOM 1746 N N . ARG A 1 215 ? -24.198 0.867 8.829 1.00 85.25 215 ARG A N 1
ATOM 1747 C CA . ARG A 1 215 ? -24.168 1.420 7.458 1.00 85.25 215 ARG A CA 1
ATOM 1748 C C . ARG A 1 215 ? -23.647 0.444 6.409 1.00 85.25 215 ARG A C 1
ATOM 1750 O O . ARG A 1 215 ? -23.752 0.710 5.216 1.00 85.25 215 ARG A O 1
ATOM 1757 N N . PHE A 1 216 ? -23.045 -0.654 6.851 1.00 82.62 216 PHE A N 1
ATOM 1758 C CA . PHE A 1 216 ? -22.409 -1.648 5.996 1.00 82.62 216 PHE A CA 1
ATOM 1759 C C . PHE A 1 216 ? -22.889 -3.044 6.379 1.00 82.62 216 PHE A C 1
ATOM 1761 O O . PHE A 1 216 ? -23.064 -3.343 7.558 1.00 82.62 216 PHE A O 1
ATOM 1768 N N . SER A 1 217 ? -23.069 -3.911 5.385 1.00 85.94 217 SER A N 1
ATOM 1769 C CA . SER A 1 217 ? -23.408 -5.315 5.611 1.00 85.94 217 SER A CA 1
ATOM 1770 C C . SER A 1 217 ? -22.177 -6.129 6.019 1.00 85.94 217 SER A C 1
ATOM 1772 O O . SER A 1 217 ? -21.087 -5.924 5.472 1.00 85.94 217 SER A O 1
ATOM 1774 N N . THR A 1 218 ? -22.386 -7.134 6.858 1.00 89.12 218 THR A N 1
ATOM 1775 C CA . THR A 1 218 ? -21.365 -8.103 7.266 1.00 89.12 218 THR A CA 1
ATOM 1776 C C . THR A 1 218 ? -21.108 -9.154 6.179 1.00 89.12 218 THR A C 1
ATOM 1778 O O . THR A 1 218 ? -22.059 -9.672 5.601 1.00 89.12 218 THR A O 1
ATOM 1781 N N . LYS A 1 219 ? -19.839 -9.469 5.887 1.00 89.00 219 LYS A N 1
ATOM 1782 C CA . LYS A 1 219 ? -19.418 -10.508 4.919 1.00 89.00 219 LYS A CA 1
ATOM 1783 C C . LYS A 1 219 ? -17.958 -10.911 5.112 1.00 89.00 219 LYS A C 1
ATOM 1785 O O . LYS A 1 219 ? -17.233 -10.224 5.822 1.00 89.00 219 LYS A O 1
ATOM 1790 N N . THR A 1 220 ? -17.491 -11.977 4.464 1.00 90.62 220 THR A N 1
ATOM 1791 C CA . THR A 1 220 ? -16.054 -12.315 4.488 1.00 90.62 220 THR A CA 1
ATOM 1792 C C . THR A 1 220 ? -15.221 -11.270 3.740 1.00 90.62 220 THR A C 1
ATOM 1794 O O . THR A 1 220 ? -15.691 -10.628 2.795 1.00 90.62 220 THR A O 1
ATOM 1797 N N . TYR A 1 221 ? -13.958 -11.090 4.125 1.00 85.31 221 TYR A N 1
ATOM 1798 C CA . TYR A 1 221 ? -13.066 -10.158 3.442 1.00 85.31 221 TYR A CA 1
ATOM 1799 C C . TYR A 1 221 ? -12.781 -10.588 1.994 1.00 85.31 221 TYR A C 1
ATOM 1801 O O . TYR A 1 221 ? -12.660 -9.731 1.118 1.00 85.31 221 TYR A O 1
ATOM 1809 N N . ALA A 1 222 ? -12.738 -11.894 1.711 1.00 86.12 222 ALA A N 1
ATOM 1810 C CA . ALA A 1 222 ? -12.686 -12.433 0.352 1.00 86.12 222 ALA A CA 1
ATOM 1811 C C . ALA A 1 222 ? -13.855 -11.933 -0.495 1.00 86.12 222 ALA A C 1
ATOM 1813 O O . ALA A 1 222 ? -13.641 -11.414 -1.591 1.00 86.12 222 ALA A O 1
ATOM 1814 N N . GLU A 1 223 ? -15.075 -12.038 0.030 1.00 86.25 223 GLU A N 1
ATOM 1815 C CA . GLU A 1 223 ? -16.272 -11.571 -0.658 1.00 86.25 223 GLU A CA 1
ATOM 1816 C C . GLU A 1 223 ? -16.246 -10.049 -0.841 1.00 86.25 223 GLU A C 1
ATOM 1818 O O . GLU A 1 223 ? -16.468 -9.557 -1.948 1.00 86.25 223 GLU A O 1
ATOM 1823 N N . TYR A 1 224 ? -15.889 -9.293 0.204 1.00 82.94 224 TYR A N 1
ATOM 1824 C CA . TYR A 1 224 ? -15.705 -7.842 0.111 1.00 82.94 224 TYR A CA 1
ATOM 1825 C C . TYR A 1 224 ? -14.720 -7.468 -1.006 1.00 82.94 224 TYR A C 1
ATOM 1827 O O . TYR A 1 224 ? -15.041 -6.635 -1.859 1.00 82.94 224 TYR A O 1
ATOM 1835 N N . ARG A 1 225 ? -13.536 -8.100 -1.042 1.00 80.12 225 ARG A N 1
ATOM 1836 C CA . ARG A 1 225 ? -12.517 -7.864 -2.077 1.00 80.12 225 ARG A CA 1
ATOM 1837 C C . ARG A 1 225 ? -13.040 -8.222 -3.457 1.00 80.12 225 ARG A C 1
ATOM 1839 O O . ARG A 1 225 ? -12.906 -7.410 -4.367 1.00 80.12 225 ARG A O 1
ATOM 1846 N N . TYR A 1 226 ? -13.629 -9.405 -3.613 1.00 79.94 226 TYR A N 1
ATOM 1847 C CA . TYR A 1 226 ? -14.180 -9.860 -4.884 1.00 79.94 226 TYR A CA 1
ATOM 1848 C C . TYR A 1 226 ? -15.213 -8.862 -5.408 1.00 79.94 226 TYR A C 1
ATOM 1850 O O . TYR A 1 226 ? -15.095 -8.392 -6.539 1.00 79.94 226 TYR A O 1
ATOM 1858 N N . ARG A 1 227 ? -16.170 -8.453 -4.569 1.00 79.81 227 ARG A N 1
ATOM 1859 C CA . ARG A 1 227 ? -17.189 -7.467 -4.940 1.00 79.81 227 ARG A CA 1
ATOM 1860 C C . ARG A 1 227 ? -16.557 -6.119 -5.282 1.00 79.81 227 ARG A C 1
ATOM 1862 O O . ARG A 1 227 ? -16.909 -5.528 -6.295 1.00 79.81 227 ARG A O 1
ATOM 1869 N N . LYS A 1 228 ? -15.558 -5.666 -4.517 1.00 72.69 228 LYS A N 1
ATOM 1870 C CA . LYS A 1 228 ? -14.851 -4.400 -4.767 1.00 72.69 228 LYS A CA 1
ATOM 1871 C C . LYS A 1 228 ? -14.106 -4.399 -6.104 1.00 72.69 228 LYS A C 1
ATOM 1873 O O . LYS A 1 228 ? -14.238 -3.443 -6.863 1.00 72.69 228 LYS A O 1
ATOM 1878 N N . PHE A 1 229 ? -13.357 -5.456 -6.414 1.00 68.25 229 PHE A N 1
ATOM 1879 C CA . PHE A 1 229 ? -12.612 -5.559 -7.674 1.00 68.25 229 PHE A CA 1
ATOM 1880 C C . PHE A 1 229 ? -13.521 -5.743 -8.888 1.00 68.25 229 PHE A C 1
ATOM 1882 O O . PHE A 1 229 ? -13.204 -5.238 -9.962 1.00 68.25 229 PHE A O 1
ATOM 1889 N N . ASN A 1 230 ? -14.666 -6.402 -8.708 1.00 70.06 230 ASN A N 1
ATOM 1890 C CA . ASN A 1 230 ? -15.657 -6.603 -9.764 1.00 70.06 230 ASN A CA 1
ATOM 1891 C C . ASN A 1 230 ? -16.747 -5.518 -9.787 1.00 70.06 230 ASN A C 1
ATOM 1893 O O . ASN A 1 230 ? -17.724 -5.656 -10.516 1.00 70.06 230 ASN A O 1
ATOM 1897 N N . LYS A 1 231 ? -16.588 -4.438 -9.005 1.00 67.50 231 LYS A N 1
ATOM 1898 C CA . LYS A 1 231 ? -17.538 -3.314 -8.904 1.00 67.50 231 LYS A CA 1
ATOM 1899 C C . LYS A 1 231 ? -18.981 -3.740 -8.598 1.00 67.50 231 LYS A C 1
ATOM 1901 O O . LYS A 1 231 ? -19.935 -3.079 -8.997 1.00 67.50 231 LYS A O 1
ATOM 1906 N N . ILE A 1 232 ? -19.135 -4.830 -7.860 1.00 72.31 232 ILE A N 1
ATOM 1907 C CA . ILE A 1 232 ? -20.413 -5.279 -7.321 1.00 72.31 232 ILE A CA 1
ATOM 1908 C C . ILE A 1 232 ? -20.718 -4.390 -6.100 1.00 72.31 232 ILE A C 1
ATOM 1910 O O . ILE A 1 232 ? -19.797 -4.139 -5.308 1.00 72.31 232 ILE A O 1
ATOM 1914 N N . PRO A 1 233 ? -21.966 -3.900 -5.935 1.00 74.12 233 PRO A N 1
ATOM 1915 C CA . PRO A 1 233 ? -22.374 -3.117 -4.766 1.00 74.12 233 PRO A CA 1
ATOM 1916 C C . PRO A 1 233 ? -21.927 -3.774 -3.459 1.00 74.12 233 PRO A C 1
ATOM 1918 O O . PRO A 1 233 ? -21.820 -4.993 -3.413 1.00 74.12 233 PRO A O 1
ATOM 1921 N N . GLN A 1 234 ? -21.626 -2.993 -2.419 1.00 64.62 234 GLN A N 1
ATOM 1922 C CA . GLN A 1 234 ? -21.224 -3.528 -1.111 1.00 64.62 234 GLN A CA 1
ATOM 1923 C C . GLN A 1 234 ? -22.437 -3.756 -0.230 1.00 64.62 234 GLN A C 1
ATOM 1925 O O . GLN A 1 234 ? -23.274 -2.845 -0.139 1.00 64.62 234 GLN A O 1
#

Solvent-accessible surface area (backbone atoms only — not comparable to full-atom values): 15032 Å² total; per-residue (Å²): 130,86,85,77,49,42,66,61,50,62,70,68,66,62,91,67,81,60,73,50,60,62,69,56,80,90,70,36,69,90,81,65,75,84,58,84,95,67,73,74,48,77,44,52,62,78,47,59,67,74,59,38,53,52,52,51,50,49,32,32,42,75,62,36,50,67,45,80,38,73,77,82,69,56,67,67,58,55,49,51,56,49,51,56,50,53,51,59,75,65,50,58,68,75,67,50,55,75,43,46,41,39,68,88,83,66,39,70,49,31,36,41,47,69,95,69,90,44,99,79,69,45,46,64,94,43,65,50,73,44,75,70,86,60,63,52,90,75,26,88,63,100,76,75,83,88,69,63,84,60,63,64,60,60,61,61,60,67,68,76,79,63,57,43,57,39,40,48,62,58,26,41,84,67,94,82,82,85,87,87,61,94,90,54,90,84,86,84,88,86,85,84,88,74,78,60,50,80,46,73,43,32,43,37,68,95,57,44,45,96,94,37,61,77,82,56,72,72,43,34,38,44,56,53,49,52,26,59,78,67,70,42,85,128

Secondary structure (DSSP, 8-state):
-----HHHHHHTT-SS--GGG---GGGSGGG-PPPTT----EEETTS-HHHHHHHHHHHHHHTS--EEE-----HHHHHHHHHHHHHHHHS-HHHHHTTB-BTTTTB-SEEES-----TT----S--EEE---SSGGGS--TT----STTHHHHHHHHTT--HHHHTTTSS------PPP-SS-------------TT-EE---GGG-BTTB---S--EEHHHHHHHHHTT---